Protein AF-A0A6J5VBD7-F1 (afdb_monomer_lite)

InterPro domains:
  IPR002156 Ribonuclease H domain [PF13456] (3-98)
  IPR004330 FAR1, DNA binding domain [PF03101] (123-215)

pLDDT: mean 72.98, std 17.75, range [32.56, 97.25]

Radius of gyration: 25.57 Å; chains: 1; bounding box: 60×35×78 Å

Structure (mmCIF, N/CA/C/O backbone):
data_AF-A0A6J5VBD7-F1
#
_entry.id   AF-A0A6J5VBD7-F1
#
loop_
_atom_site.group_PDB
_atom_site.id
_atom_site.type_symbol
_atom_site.label_atom_id
_atom_site.label_alt_id
_atom_site.label_comp_id
_atom_site.label_asym_id
_atom_site.label_entity_id
_atom_site.label_seq_id
_atom_site.pdbx_PDB_ins_code
_atom_site.Cartn_x
_atom_site.Cartn_y
_atom_site.Cartn_z
_atom_site.occupancy
_atom_site.B_iso_or_equiv
_atom_site.auth_seq_id
_atom_site.auth_comp_id
_atom_site.auth_asym_id
_atom_site.auth_atom_id
_atom_site.pdbx_PDB_model_num
ATOM 1 N N . MET A 1 1 ? 5.081 -19.344 -49.533 1.00 32.56 1 MET A N 1
ATOM 2 C CA . MET A 1 1 ? 4.631 -19.807 -48.202 1.00 32.56 1 MET A CA 1
ATOM 3 C C . MET A 1 1 ? 5.813 -19.653 -47.255 1.00 32.56 1 MET A C 1
ATOM 5 O O . MET A 1 1 ? 6.808 -20.329 -47.466 1.00 32.56 1 MET A O 1
ATOM 9 N N . ALA A 1 2 ? 5.777 -18.689 -46.330 1.00 39.78 2 ALA A N 1
ATOM 10 C CA . ALA A 1 2 ? 6.888 -18.419 -45.416 1.00 39.78 2 ALA A CA 1
ATOM 11 C C . ALA A 1 2 ? 6.815 -19.388 -44.227 1.00 39.78 2 ALA A C 1
ATOM 13 O O . ALA A 1 2 ? 5.830 -19.402 -43.493 1.00 39.78 2 ALA A O 1
ATOM 14 N N . GLN A 1 3 ? 7.830 -20.235 -44.077 1.00 42.16 3 GLN A N 1
ATOM 15 C CA . GLN A 1 3 ? 7.964 -21.147 -42.945 1.00 42.16 3 GLN A CA 1
ATOM 16 C C . GLN A 1 3 ? 8.292 -20.307 -41.701 1.00 42.16 3 GLN A C 1
ATOM 18 O O . GLN A 1 3 ? 9.338 -19.662 -41.660 1.00 42.16 3 GLN A O 1
ATOM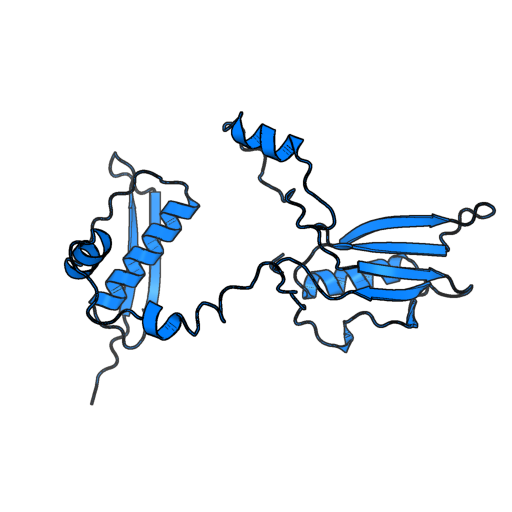 23 N N . SER A 1 4 ? 7.409 -20.271 -40.697 1.00 46.12 4 SER A N 1
ATOM 24 C CA . SER A 1 4 ? 7.735 -19.633 -39.418 1.00 46.12 4 SER A CA 1
ATOM 25 C C . SER A 1 4 ? 8.820 -20.466 -38.734 1.00 46.12 4 SER A C 1
ATOM 27 O O . SER A 1 4 ? 8.541 -21.562 -38.241 1.00 46.12 4 SER A O 1
ATOM 29 N N . GLN A 1 5 ? 10.061 -19.987 -38.724 1.00 54.56 5 GLN A N 1
ATOM 30 C CA . GLN A 1 5 ? 11.115 -20.630 -37.948 1.00 54.56 5 GLN A CA 1
ATOM 31 C C . GLN A 1 5 ? 10.904 -20.273 -36.474 1.00 54.56 5 GLN A C 1
ATOM 33 O O . GLN A 1 5 ? 10.926 -19.103 -36.099 1.00 54.56 5 GLN A O 1
ATOM 38 N N . ARG A 1 6 ? 10.624 -21.286 -35.647 1.00 57.66 6 ARG A N 1
ATOM 39 C CA . ARG A 1 6 ? 10.623 -21.151 -34.188 1.00 57.66 6 ARG A CA 1
ATOM 40 C C . ARG A 1 6 ? 12.080 -21.119 -33.738 1.00 57.66 6 ARG A C 1
ATOM 42 O O . ARG A 1 6 ? 12.775 -22.118 -33.903 1.00 57.66 6 ARG A O 1
ATOM 49 N N . GLY A 1 7 ? 12.527 -19.980 -33.217 1.00 61.94 7 GLY A N 1
ATOM 50 C CA . GLY A 1 7 ? 13.874 -19.805 -32.674 1.00 61.94 7 GLY A CA 1
ATOM 51 C C . GLY A 1 7 ? 13.896 -19.848 -31.146 1.00 61.94 7 GLY A C 1
ATOM 52 O O . GLY A 1 7 ? 12.862 -19.699 -30.485 1.00 61.94 7 GLY A O 1
ATOM 53 N N . GLY A 1 8 ? 15.087 -20.041 -30.586 1.00 67.69 8 GLY A N 1
ATOM 54 C CA . GLY A 1 8 ? 15.354 -19.903 -29.158 1.00 67.69 8 GLY A CA 1
ATOM 55 C C . GLY A 1 8 ? 16.747 -19.326 -28.928 1.00 67.69 8 GLY A C 1
ATOM 56 O O . GLY A 1 8 ? 17.626 -19.484 -29.772 1.00 67.69 8 GLY A O 1
ATOM 57 N N . VAL A 1 9 ? 16.925 -18.643 -27.802 1.00 73.94 9 VAL A N 1
ATOM 58 C CA . VAL A 1 9 ? 18.210 -18.094 -27.352 1.00 73.94 9 VAL A CA 1
ATOM 59 C C . VAL A 1 9 ? 18.749 -18.918 -26.196 1.00 73.94 9 VAL A C 1
ATOM 61 O O . VAL A 1 9 ? 17.973 -19.446 -25.400 1.00 73.94 9 VAL A O 1
ATOM 64 N N . ALA A 1 10 ? 20.071 -19.001 -26.081 1.00 71.75 10 ALA A N 1
ATOM 65 C CA . ALA A 1 10 ? 20.747 -19.607 -24.944 1.00 71.75 10 ALA A CA 1
ATOM 66 C C . ALA A 1 10 ? 21.984 -18.785 -24.570 1.00 71.75 10 ALA A C 1
ATOM 68 O O . ALA A 1 10 ? 22.618 -18.183 -25.432 1.00 71.75 10 ALA A O 1
ATOM 69 N N . TRP A 1 11 ? 22.322 -18.772 -23.287 1.00 81.88 11 TRP A N 1
ATOM 70 C CA . TRP A 1 11 ? 23.519 -18.134 -22.756 1.00 81.88 11 TRP A CA 1
ATOM 71 C C . TRP A 1 11 ? 24.182 -19.040 -21.723 1.00 81.88 11 TRP A C 1
ATOM 73 O O . TRP A 1 11 ? 23.536 -19.860 -21.064 1.00 81.88 11 TRP A O 1
ATOM 83 N N . VAL A 1 12 ? 25.495 -18.876 -21.593 1.00 78.75 12 VAL A N 1
ATOM 84 C CA . VAL A 1 12 ? 26.335 -19.602 -20.645 1.00 78.75 12 VAL A CA 1
ATOM 85 C C . VAL A 1 12 ? 27.265 -18.592 -19.996 1.00 78.75 12 VAL A C 1
ATOM 87 O O . VAL A 1 12 ? 27.935 -17.835 -20.691 1.00 78.75 12 VAL A O 1
ATOM 90 N N . LEU A 1 13 ? 27.313 -18.592 -18.671 1.00 75.19 13 LEU A N 1
ATOM 91 C CA . LEU A 1 13 ? 28.221 -17.771 -17.889 1.00 75.19 13 LEU A CA 1
ATOM 92 C C . LEU A 1 13 ? 29.276 -18.649 -17.227 1.00 75.19 13 LEU A C 1
ATOM 94 O O . LEU A 1 13 ? 28.950 -19.667 -16.609 1.00 75.19 13 LEU A O 1
ATOM 98 N N . ARG A 1 14 ? 30.534 -18.229 -17.325 1.00 74.50 14 ARG A N 1
ATOM 99 C CA . ARG A 1 14 ? 31.685 -18.904 -16.724 1.00 74.50 14 ARG A CA 1
ATOM 100 C C . ARG A 1 14 ? 32.503 -17.930 -15.885 1.00 74.50 14 ARG A C 1
ATOM 102 O O . ARG A 1 14 ? 32.425 -16.725 -16.106 1.00 74.50 14 ARG A O 1
ATOM 109 N N . ASP A 1 15 ? 33.259 -18.457 -14.929 1.00 68.88 15 ASP A N 1
ATOM 110 C CA . ASP A 1 15 ? 34.268 -17.689 -14.202 1.00 68.88 15 ASP A CA 1
ATOM 111 C C . ASP A 1 15 ? 35.583 -17.589 -14.994 1.00 68.88 15 ASP A C 1
ATOM 113 O O . ASP A 1 15 ? 35.744 -18.189 -16.061 1.00 68.88 15 ASP A O 1
ATOM 117 N N . ASN A 1 16 ? 36.554 -16.861 -14.440 1.00 67.12 16 ASN A N 1
ATOM 118 C CA . ASN A 1 16 ? 37.872 -16.651 -15.049 1.00 67.12 16 ASN A CA 1
ATOM 119 C C . ASN A 1 16 ? 38.712 -17.940 -15.177 1.00 67.12 16 ASN A C 1
ATOM 121 O O . ASN A 1 16 ? 39.757 -17.922 -15.824 1.00 67.12 16 ASN A O 1
ATOM 125 N N . PHE A 1 17 ? 38.277 -19.052 -14.576 1.00 67.06 17 PHE A N 1
ATOM 126 C CA . PHE A 1 17 ? 38.887 -20.378 -14.704 1.00 67.06 17 PHE A CA 1
ATOM 127 C C . PHE A 1 17 ? 38.097 -21.297 -15.656 1.00 67.06 17 PHE A C 1
ATOM 129 O O . PHE A 1 17 ? 38.455 -22.462 -15.832 1.00 67.06 17 PHE A O 1
ATOM 136 N N . GLY A 1 18 ? 37.035 -20.787 -16.292 1.00 68.69 18 GLY A N 1
ATOM 137 C CA . GLY A 1 18 ? 36.177 -21.521 -17.222 1.00 68.69 18 GLY A CA 1
ATOM 138 C C . GLY A 1 18 ? 35.084 -22.367 -16.556 1.00 68.69 18 GLY A C 1
ATOM 139 O O . GLY A 1 18 ? 34.357 -23.086 -17.260 1.00 68.69 18 GLY A O 1
ATOM 140 N N . LEU A 1 19 ? 34.930 -22.287 -15.229 1.00 69.00 19 LEU A N 1
ATOM 141 C CA . LEU A 1 19 ? 33.918 -23.023 -14.474 1.00 69.00 19 LEU A CA 1
ATOM 142 C C . LEU A 1 19 ? 32.531 -22.416 -14.710 1.00 69.00 19 LEU A C 1
ATOM 144 O O . LEU A 1 19 ? 32.356 -21.203 -14.671 1.00 69.00 19 LEU A O 1
ATOM 148 N N . LEU A 1 20 ? 31.532 -23.266 -14.954 1.00 74.25 20 LEU A N 1
ATOM 149 C CA . LEU A 1 20 ? 30.153 -22.841 -15.199 1.00 74.25 20 LEU A CA 1
ATOM 150 C C . LEU A 1 20 ? 29.549 -22.176 -13.950 1.00 74.25 20 LEU A C 1
ATOM 152 O O . LEU A 1 20 ? 29.390 -22.829 -12.921 1.00 74.25 20 LEU A O 1
ATOM 156 N N . ILE A 1 21 ? 29.146 -20.911 -14.081 1.00 71.62 21 ILE A N 1
ATOM 157 C CA . ILE A 1 21 ? 28.416 -20.152 -13.054 1.00 71.62 21 ILE A CA 1
ATOM 158 C C . ILE A 1 21 ? 26.904 -20.289 -13.265 1.00 71.62 21 ILE A C 1
ATOM 160 O O . ILE A 1 21 ? 26.144 -20.412 -12.307 1.00 71.62 21 ILE A O 1
ATOM 164 N N . GLY A 1 22 ? 26.450 -20.293 -14.520 1.00 73.69 22 GLY A N 1
ATOM 165 C CA . GLY A 1 22 ? 25.031 -20.412 -14.841 1.00 73.69 22 GLY A CA 1
ATOM 166 C C . GLY A 1 22 ? 24.779 -20.551 -16.334 1.00 73.69 22 GLY A C 1
ATOM 167 O O . GLY A 1 22 ? 25.619 -20.191 -17.153 1.00 73.69 22 GLY A O 1
ATOM 168 N N . ALA A 1 23 ? 23.618 -21.084 -16.692 1.00 81.62 23 ALA A N 1
ATOM 169 C CA . ALA A 1 23 ? 23.159 -21.160 -18.071 1.00 81.62 23 ALA A CA 1
ATOM 170 C C . ALA A 1 23 ? 21.641 -20.989 -18.114 1.00 81.62 23 ALA A C 1
ATOM 172 O O . ALA A 1 23 ? 20.939 -21.360 -17.170 1.00 81.62 23 ALA A O 1
ATOM 173 N N . GLY A 1 24 ? 21.134 -20.452 -19.214 1.00 76.25 24 GLY A N 1
ATOM 174 C CA . GLY A 1 24 ? 19.706 -20.241 -19.399 1.00 76.25 24 GLY A CA 1
ATOM 175 C C . GLY A 1 24 ? 19.354 -20.057 -20.862 1.00 76.25 24 GLY A C 1
ATOM 176 O O . GLY A 1 24 ? 20.221 -19.815 -21.698 1.00 76.25 24 GLY A O 1
ATOM 177 N N . GLY A 1 25 ? 18.072 -20.187 -21.177 1.00 77.06 25 GLY A N 1
ATOM 178 C CA . GLY A 1 25 ? 17.582 -19.992 -22.530 1.00 77.06 25 GLY A CA 1
ATOM 179 C C . GLY A 1 25 ? 16.086 -19.733 -22.571 1.00 77.06 25 GLY A C 1
ATOM 180 O O . GLY A 1 25 ? 15.351 -20.133 -21.669 1.00 77.06 25 GLY A O 1
ATOM 181 N N . GLU A 1 26 ? 15.651 -19.051 -23.624 1.00 69.06 26 GLU A N 1
ATOM 182 C CA . GLU A 1 26 ? 14.257 -18.690 -23.862 1.00 69.06 26 GLU A CA 1
ATOM 183 C C . GLU A 1 26 ? 13.850 -19.178 -25.255 1.00 69.06 26 GLU A C 1
ATOM 185 O O . GLU A 1 26 ? 14.531 -18.914 -26.247 1.00 69.06 26 GLU A O 1
ATOM 190 N N . GLY A 1 27 ? 12.768 -19.954 -25.322 1.00 66.19 27 GLY A N 1
ATOM 191 C CA . GLY A 1 27 ? 12.265 -20.554 -26.556 1.00 66.19 27 GLY A CA 1
ATOM 192 C C . GLY A 1 27 ? 10.957 -19.921 -27.024 1.00 66.19 27 GLY A C 1
ATOM 193 O O . GLY A 1 27 ? 10.239 -19.301 -26.248 1.00 66.19 27 GLY A O 1
ATOM 194 N N . GLY A 1 28 ? 10.611 -20.135 -28.296 1.00 62.09 28 GLY A N 1
ATOM 195 C CA . GLY A 1 28 ? 9.317 -19.711 -28.848 1.00 62.09 28 GLY A CA 1
ATOM 196 C C . GLY A 1 28 ? 9.315 -18.306 -29.450 1.00 62.09 28 GLY A C 1
ATOM 197 O O . GLY A 1 28 ? 8.242 -17.741 -29.671 1.00 62.09 28 GLY A O 1
ATOM 198 N N . LEU A 1 29 ? 10.492 -17.759 -29.761 1.00 60.91 29 LEU A N 1
ATOM 199 C CA . LEU A 1 29 ? 10.615 -16.487 -30.464 1.00 60.91 29 LEU A CA 1
ATOM 200 C C . LEU A 1 29 ? 10.100 -16.657 -31.902 1.00 60.91 29 LEU A C 1
ATOM 202 O O . LEU A 1 29 ? 10.579 -17.509 -32.656 1.00 60.91 29 LEU A O 1
ATOM 206 N N . HIS A 1 30 ? 9.076 -15.878 -32.258 1.00 51.94 30 HIS A N 1
ATOM 207 C CA . HIS A 1 30 ? 8.464 -15.881 -33.586 1.00 51.94 30 HIS A CA 1
ATOM 208 C C . HIS A 1 30 ? 8.988 -14.697 -34.406 1.00 51.94 30 HIS A C 1
ATOM 210 O O . HIS A 1 30 ? 8.873 -13.550 -33.986 1.00 51.94 30 HIS A O 1
ATOM 216 N N . GLY A 1 31 ? 9.505 -14.973 -35.607 1.00 56.56 31 GLY A N 1
ATOM 217 C CA . GLY A 1 31 ? 9.726 -13.949 -36.637 1.00 56.56 31 GLY A CA 1
ATOM 218 C C . GLY A 1 31 ? 10.963 -13.060 -36.469 1.00 56.56 31 GLY A C 1
ATOM 219 O O . GLY A 1 31 ? 11.037 -12.006 -37.092 1.00 56.56 31 GLY A O 1
ATOM 220 N N . SER A 1 32 ? 11.941 -13.460 -35.665 1.00 56.28 32 SER A N 1
ATOM 221 C CA . SER A 1 32 ? 13.155 -12.677 -35.420 1.00 56.28 32 SER A CA 1
ATOM 222 C C . SER A 1 32 ? 14.274 -13.036 -36.403 1.00 56.28 32 SER A C 1
ATOM 224 O O . SER A 1 32 ? 14.580 -14.212 -36.595 1.00 56.28 32 SER A O 1
ATOM 226 N N . SER A 1 33 ? 14.913 -12.029 -37.006 1.00 66.94 33 SER A N 1
ATOM 227 C CA . SER A 1 33 ? 16.176 -12.211 -37.734 1.00 66.94 33 SER A CA 1
ATOM 228 C C . SER A 1 33 ? 17.260 -12.782 -36.809 1.00 66.94 33 SER A C 1
ATOM 230 O O . SER A 1 33 ? 17.210 -12.568 -35.597 1.00 66.94 33 SER A O 1
ATOM 232 N N . THR A 1 34 ? 18.265 -13.466 -37.365 1.00 68.88 34 THR A N 1
ATOM 233 C CA . THR A 1 34 ? 19.394 -14.035 -36.599 1.00 68.88 34 THR A CA 1
ATOM 234 C C . THR A 1 34 ? 20.047 -12.993 -35.686 1.00 68.88 34 THR A C 1
ATOM 236 O O . THR A 1 34 ? 20.227 -13.234 -34.498 1.00 68.88 34 THR A O 1
ATOM 239 N N . LEU A 1 35 ? 20.240 -11.775 -36.201 1.00 67.62 35 LEU A 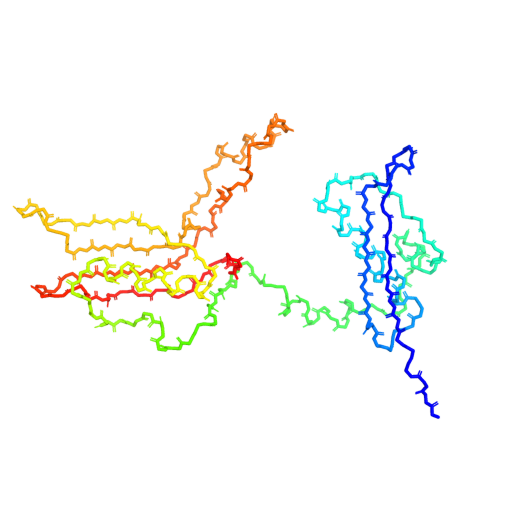N 1
ATOM 240 C CA . LEU A 1 35 ? 20.785 -10.646 -35.446 1.00 67.62 35 LEU A CA 1
ATOM 241 C C . LEU A 1 35 ? 19.935 -10.263 -34.222 1.00 67.62 35 LEU A C 1
ATOM 243 O O . LEU A 1 35 ? 20.460 -9.897 -33.175 1.00 67.62 35 LEU A O 1
ATOM 247 N N . MET A 1 36 ? 18.608 -10.322 -34.342 1.00 66.50 36 MET A N 1
ATOM 248 C CA . MET A 1 36 ? 17.699 -9.993 -33.243 1.00 66.50 36 MET A CA 1
ATOM 249 C C . MET A 1 36 ? 17.704 -11.083 -32.167 1.00 66.50 36 MET A C 1
ATOM 251 O O . MET A 1 36 ? 17.635 -10.770 -30.981 1.00 66.50 36 MET A O 1
ATOM 255 N N . VAL A 1 37 ? 17.828 -12.348 -32.572 1.00 68.62 37 VAL A N 1
ATOM 256 C CA . VAL A 1 37 ? 17.995 -13.489 -31.659 1.00 68.62 37 VAL A CA 1
ATOM 257 C C . VAL A 1 37 ? 19.301 -13.343 -30.870 1.00 68.62 37 VAL A C 1
ATOM 259 O O . VAL A 1 37 ? 19.296 -13.440 -29.646 1.00 68.62 37 VAL A O 1
ATOM 262 N N . GLU A 1 38 ? 20.399 -13.008 -31.540 1.00 72.00 38 GLU A N 1
ATOM 263 C CA . GLU A 1 38 ? 21.703 -12.779 -30.904 1.00 72.00 38 GLU A CA 1
ATOM 264 C C . GLU A 1 38 ? 21.694 -11.565 -29.960 1.00 72.00 38 GLU A C 1
ATOM 266 O O . GLU A 1 38 ? 22.182 -11.644 -28.832 1.00 72.00 38 GLU A O 1
ATOM 271 N N . ALA A 1 39 ? 21.074 -10.451 -30.364 1.00 71.06 39 ALA A N 1
ATOM 272 C CA . ALA A 1 39 ? 20.931 -9.270 -29.512 1.00 71.06 39 ALA A CA 1
ATOM 273 C C . ALA A 1 39 ? 20.117 -9.561 -28.238 1.00 71.06 39 ALA A C 1
ATOM 275 O O . ALA A 1 39 ? 20.453 -9.072 -27.157 1.00 71.06 39 ALA A O 1
ATOM 276 N N . LEU A 1 40 ? 19.065 -10.380 -28.345 1.00 68.88 40 LEU A N 1
ATOM 277 C CA . LEU A 1 40 ? 18.275 -10.828 -27.197 1.00 68.88 40 LEU A CA 1
ATOM 278 C C . LEU A 1 40 ? 19.078 -11.753 -26.278 1.00 68.88 40 LEU A C 1
ATOM 280 O O . LEU A 1 40 ? 18.999 -11.596 -25.059 1.00 68.88 40 LEU A O 1
ATOM 284 N N . ALA A 1 41 ? 19.884 -12.659 -26.840 1.00 71.25 41 ALA A N 1
ATOM 285 C CA . ALA A 1 41 ? 20.787 -13.512 -26.070 1.00 71.25 41 ALA A CA 1
ATOM 286 C C . ALA A 1 41 ? 21.809 -12.674 -25.280 1.00 71.25 41 ALA A C 1
ATOM 288 O O . ALA A 1 41 ? 21.943 -12.849 -24.068 1.00 71.25 41 ALA A O 1
ATOM 289 N N . ASN A 1 42 ? 22.440 -11.693 -25.935 1.00 74.69 42 ASN A N 1
ATOM 2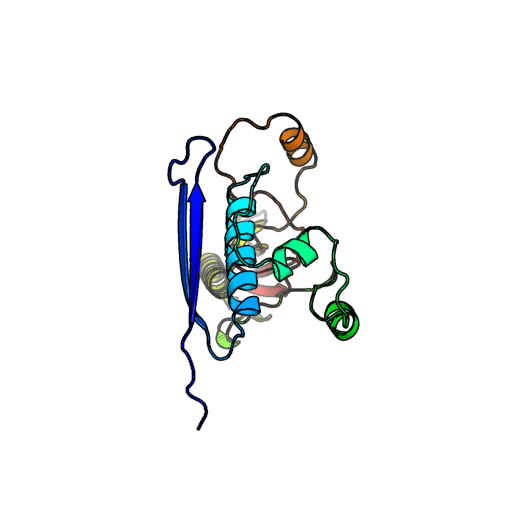90 C CA . ASN A 1 42 ? 23.382 -10.766 -25.302 1.00 74.69 42 ASN A CA 1
ATOM 291 C C . ASN A 1 42 ? 22.706 -9.925 -24.208 1.00 74.69 42 ASN A C 1
ATOM 293 O O . ASN A 1 42 ? 23.242 -9.788 -23.109 1.00 74.69 42 ASN A O 1
ATOM 297 N N . ARG A 1 43 ? 21.491 -9.413 -24.455 1.00 72.94 43 ARG A N 1
ATOM 298 C CA . ARG A 1 43 ? 20.709 -8.669 -23.454 1.00 72.94 43 ARG A CA 1
ATOM 299 C C . ARG A 1 43 ? 20.388 -9.528 -22.232 1.00 72.94 43 ARG A C 1
ATOM 301 O O . ARG A 1 43 ? 20.567 -9.068 -21.108 1.00 72.94 43 ARG A O 1
ATOM 308 N N . ALA A 1 44 ? 19.910 -10.754 -22.436 1.00 69.44 44 ALA A N 1
ATOM 309 C CA . ALA A 1 44 ? 19.588 -11.668 -21.344 1.00 69.44 44 ALA A CA 1
ATOM 310 C C . ALA A 1 44 ? 20.835 -12.007 -20.509 1.00 69.44 44 ALA A C 1
ATOM 312 O O . ALA A 1 44 ? 20.788 -11.919 -19.282 1.00 69.44 44 ALA A O 1
ATOM 313 N N . ALA A 1 45 ? 21.961 -12.306 -21.165 1.00 68.88 45 ALA A N 1
ATOM 314 C CA . ALA A 1 45 ? 23.229 -12.599 -20.500 1.00 68.88 45 ALA A CA 1
ATOM 315 C C . ALA A 1 45 ? 23.750 -11.407 -19.676 1.00 68.88 45 ALA A C 1
ATOM 317 O O . ALA A 1 45 ? 24.110 -11.567 -18.509 1.00 68.88 45 ALA A O 1
ATOM 318 N N . LEU A 1 46 ? 23.731 -10.195 -20.243 1.00 71.12 46 LEU A N 1
ATOM 319 C CA . LEU A 1 46 ? 24.182 -8.979 -19.558 1.00 71.12 46 LEU A CA 1
ATOM 320 C C . LEU A 1 46 ? 23.289 -8.610 -18.367 1.00 71.12 46 LEU A C 1
ATOM 322 O O . LEU A 1 46 ? 23.801 -8.223 -17.318 1.00 71.12 46 LEU A O 1
ATOM 326 N N . MET A 1 47 ? 21.968 -8.780 -18.484 1.00 68.56 47 MET A N 1
ATOM 327 C CA . MET A 1 47 ? 21.041 -8.577 -17.362 1.00 68.56 47 MET A CA 1
ATOM 328 C C . MET A 1 47 ? 21.327 -9.543 -16.209 1.00 68.56 47 MET A C 1
ATOM 330 O O . MET A 1 47 ? 21.309 -9.148 -15.044 1.00 68.56 47 MET A O 1
ATOM 334 N N . VAL A 1 48 ? 21.642 -10.801 -16.519 1.00 64.81 48 VAL A N 1
ATOM 335 C CA . VAL A 1 48 ? 22.038 -11.800 -15.520 1.00 64.81 48 VAL A CA 1
ATOM 336 C C . VAL A 1 48 ? 23.362 -11.413 -14.850 1.00 64.81 48 VAL A C 1
ATOM 338 O O . VAL A 1 48 ? 23.453 -11.448 -13.622 1.00 64.81 48 VAL A O 1
ATOM 341 N N . CYS A 1 49 ? 24.353 -10.951 -15.617 1.00 61.91 49 CYS A N 1
ATOM 342 C CA . CYS A 1 49 ? 25.618 -10.450 -15.072 1.00 61.91 49 CYS A CA 1
ATOM 343 C C . CYS A 1 49 ? 25.416 -9.236 -14.150 1.00 61.91 49 CYS A C 1
ATOM 345 O O . CYS A 1 49 ? 25.999 -9.178 -13.066 1.00 61.91 49 CYS A O 1
ATOM 347 N N . TYR A 1 50 ? 24.533 -8.306 -14.531 1.00 66.69 50 TYR A N 1
ATOM 348 C CA . TYR A 1 50 ? 24.153 -7.156 -13.710 1.00 66.69 50 TYR A CA 1
ATOM 349 C C . TYR A 1 50 ? 23.526 -7.587 -12.376 1.00 66.69 50 TYR A C 1
ATOM 351 O O . TYR A 1 50 ? 23.935 -7.117 -11.312 1.00 66.69 50 TYR A O 1
ATOM 359 N N . HIS A 1 51 ? 22.581 -8.533 -12.409 1.00 63.09 51 HIS A N 1
ATOM 360 C CA . HIS A 1 51 ? 21.932 -9.054 -11.202 1.00 63.09 51 HIS A CA 1
ATOM 361 C C . HIS A 1 51 ? 22.886 -9.833 -10.288 1.00 63.09 51 HIS A C 1
ATOM 363 O O . HIS A 1 51 ? 22.734 -9.775 -9.068 1.00 63.09 51 HIS A O 1
ATOM 369 N N . MET A 1 52 ? 23.891 -10.509 -10.847 1.00 54.78 52 MET A N 1
ATOM 370 C CA . MET A 1 52 ? 24.926 -11.212 -10.077 1.00 54.78 52 MET A CA 1
ATOM 371 C C . MET A 1 52 ? 26.107 -10.321 -9.670 1.00 54.78 52 MET A C 1
ATOM 373 O O . MET A 1 52 ? 27.041 -10.805 -9.035 1.00 54.78 52 MET A O 1
ATOM 377 N N . ARG A 1 53 ? 26.053 -9.015 -9.975 1.00 64.25 53 ARG A N 1
ATOM 378 C CA . ARG A 1 53 ? 27.116 -8.030 -9.705 1.00 64.25 53 ARG A CA 1
ATOM 379 C C . ARG A 1 53 ? 28.476 -8.412 -10.312 1.00 64.25 53 ARG A C 1
ATOM 381 O O . ARG A 1 53 ? 29.520 -8.101 -9.745 1.00 64.25 53 ARG A O 1
ATOM 388 N N . CYS A 1 54 ? 28.468 -9.051 -11.479 1.00 57.75 54 CYS A N 1
ATOM 389 C CA . CYS A 1 54 ? 29.668 -9.261 -12.283 1.00 57.75 54 CYS A CA 1
ATOM 390 C C . CYS A 1 54 ? 30.000 -7.939 -12.991 1.00 57.75 54 CYS A C 1
ATOM 392 O O . CYS A 1 54 ? 29.274 -7.522 -13.892 1.00 57.75 54 CYS A O 1
ATOM 394 N N . TRP A 1 55 ? 31.043 -7.240 -12.540 1.00 50.94 55 TRP A N 1
ATOM 395 C CA . TRP A 1 55 ? 31.447 -5.938 -13.099 1.00 50.94 55 TRP A CA 1
ATOM 396 C C . TRP A 1 55 ? 32.518 -6.033 -14.186 1.00 50.94 55 TRP A C 1
ATOM 398 O O . TRP A 1 55 ? 32.699 -5.077 -14.932 1.00 50.94 55 TRP A O 1
ATOM 408 N N . ASP A 1 56 ? 33.182 -7.180 -14.295 1.00 58.06 56 ASP A N 1
ATOM 409 C CA . ASP A 1 56 ? 34.157 -7.482 -15.339 1.00 58.06 56 ASP A CA 1
ATOM 410 C C . ASP A 1 56 ? 33.614 -8.653 -16.166 1.00 58.06 56 ASP A C 1
ATOM 412 O O . ASP A 1 56 ? 33.673 -9.810 -15.747 1.00 58.06 56 ASP A O 1
ATOM 416 N N . VAL A 1 57 ? 32.928 -8.328 -17.265 1.00 63.41 57 VAL A N 1
ATOM 417 C CA . VAL A 1 57 ? 32.173 -9.283 -18.087 1.00 63.41 57 VAL A CA 1
ATOM 418 C C . VAL A 1 57 ? 32.694 -9.215 -19.508 1.00 63.41 57 VAL A C 1
ATOM 420 O O . VAL A 1 57 ? 32.566 -8.191 -20.179 1.00 63.41 57 VAL A O 1
ATOM 423 N N . VAL A 1 58 ? 33.227 -10.336 -19.980 1.00 72.31 58 VAL A N 1
ATOM 424 C CA . VAL A 1 58 ? 33.607 -10.518 -21.379 1.00 72.31 58 VAL A CA 1
ATOM 425 C C . VAL A 1 58 ? 32.467 -11.237 -22.089 1.00 72.31 58 VAL A C 1
ATOM 427 O O . VAL A 1 58 ? 32.080 -12.340 -21.705 1.00 72.31 58 VAL A O 1
ATOM 430 N N . VAL A 1 59 ? 31.903 -10.597 -23.114 1.00 69.94 59 VAL A N 1
ATOM 431 C CA . VAL A 1 59 ? 30.855 -11.192 -23.949 1.00 69.94 59 VAL A CA 1
ATOM 432 C C . VAL A 1 59 ? 31.507 -11.829 -25.170 1.00 69.94 59 VAL A C 1
ATOM 434 O O . VAL A 1 59 ? 31.987 -11.131 -26.061 1.00 69.94 59 VAL A O 1
ATOM 437 N N . GLU A 1 60 ? 31.496 -13.157 -25.226 1.00 71.75 60 GLU A N 1
ATOM 438 C CA . GLU A 1 60 ? 31.885 -13.916 -26.414 1.00 71.75 60 GLU A CA 1
ATOM 439 C C . GLU A 1 60 ? 30.640 -14.177 -27.269 1.00 71.75 60 GLU A C 1
ATOM 441 O O . GLU A 1 60 ? 29.796 -15.008 -26.934 1.00 71.75 60 GLU A O 1
ATOM 446 N N . SER A 1 61 ? 30.503 -13.429 -28.364 1.00 74.25 61 SER A N 1
ATOM 447 C CA . SER A 1 61 ? 29.397 -13.552 -29.315 1.00 74.25 61 SER A CA 1
ATOM 448 C C . SER A 1 61 ? 29.948 -13.593 -30.741 1.00 74.25 61 SER A C 1
ATOM 450 O O . SER A 1 61 ? 30.873 -12.859 -31.078 1.00 74.25 61 SER A O 1
ATOM 452 N N . ASP A 1 62 ? 29.385 -14.443 -31.594 1.00 71.88 62 ASP A N 1
ATOM 453 C CA . ASP A 1 62 ? 29.669 -14.499 -33.035 1.00 71.88 62 ASP A CA 1
ATOM 454 C C . ASP A 1 62 ? 28.926 -13.407 -33.834 1.00 71.88 62 ASP A C 1
ATOM 456 O O . ASP A 1 62 ? 29.202 -13.184 -35.017 1.00 71.88 62 ASP A O 1
ATOM 460 N N . ALA A 1 63 ? 28.054 -12.649 -33.164 1.00 72.12 63 ALA A N 1
ATOM 461 C CA . ALA A 1 63 ? 27.268 -11.549 -33.703 1.00 72.12 63 ALA A CA 1
ATOM 462 C C . ALA A 1 63 ? 28.109 -10.278 -33.929 1.00 72.12 63 ALA A C 1
ATOM 464 O O . ALA A 1 63 ? 27.968 -9.274 -33.222 1.00 72.12 63 ALA A O 1
ATOM 465 N N . GLN A 1 64 ? 28.975 -10.288 -34.947 1.00 71.19 64 GLN A N 1
ATOM 466 C CA . GLN A 1 64 ? 29.900 -9.182 -35.256 1.00 71.19 64 GLN A CA 1
ATOM 467 C C . GLN A 1 64 ? 29.207 -7.812 -35.374 1.00 71.19 64 GLN A C 1
ATOM 469 O O . GLN A 1 64 ? 29.757 -6.793 -34.965 1.00 71.19 64 GLN A O 1
ATOM 474 N N . GLN A 1 65 ? 27.974 -7.774 -35.888 1.00 67.69 65 GLN A N 1
ATOM 475 C CA . GLN A 1 65 ? 27.199 -6.534 -35.998 1.00 67.69 65 GLN A CA 1
ATOM 476 C C . GLN A 1 65 ? 26.707 -6.015 -34.637 1.00 67.69 65 GLN A C 1
ATOM 478 O O . GLN A 1 65 ? 26.658 -4.802 -34.441 1.00 67.69 65 GLN A O 1
ATOM 483 N N . CYS A 1 66 ? 26.353 -6.902 -33.700 1.00 65.56 66 CYS A N 1
ATOM 484 C CA . CYS A 1 66 ? 25.993 -6.524 -32.331 1.00 65.56 66 CYS A CA 1
ATOM 485 C C . CYS A 1 66 ? 27.213 -6.026 -31.556 1.00 65.56 66 CYS A C 1
ATOM 487 O O . CYS A 1 66 ? 27.112 -5.013 -30.871 1.00 65.56 66 CYS A O 1
ATOM 489 N N . LEU A 1 67 ? 28.362 -6.687 -31.714 1.00 66.81 67 LEU A N 1
ATOM 490 C CA . LEU A 1 67 ? 29.619 -6.263 -31.097 1.00 66.81 67 LEU A CA 1
ATOM 491 C C . LEU A 1 67 ? 30.063 -4.884 -31.597 1.00 66.81 67 LEU A C 1
ATOM 493 O O . LEU A 1 67 ? 30.346 -4.011 -30.784 1.00 66.81 67 LEU A O 1
ATOM 497 N N . ALA A 1 68 ? 30.017 -4.640 -32.910 1.00 68.88 68 ALA A N 1
ATOM 498 C CA . ALA A 1 68 ? 30.346 -3.332 -33.482 1.00 68.88 68 ALA A CA 1
ATOM 499 C C . ALA A 1 68 ? 29.407 -2.209 -32.989 1.00 68.88 68 ALA A C 1
ATOM 501 O O . ALA A 1 68 ? 29.840 -1.074 -32.805 1.00 68.88 68 ALA A O 1
ATOM 502 N N . MET A 1 69 ? 28.125 -2.514 -32.744 1.00 64.25 69 MET A N 1
ATOM 503 C CA . MET A 1 69 ? 27.182 -1.562 -32.137 1.00 64.25 69 MET A CA 1
ATOM 504 C C . MET A 1 69 ? 27.477 -1.318 -30.648 1.00 64.25 69 MET A C 1
ATOM 506 O O . MET A 1 69 ? 27.415 -0.176 -30.201 1.00 64.25 69 MET A O 1
ATOM 510 N N . LEU A 1 70 ? 27.824 -2.359 -29.883 1.00 64.50 70 LEU A N 1
ATOM 511 C CA . LEU A 1 70 ? 28.174 -2.247 -28.459 1.00 64.50 70 LEU A CA 1
ATOM 512 C C . LEU A 1 70 ? 29.488 -1.489 -28.233 1.00 64.50 70 LEU A C 1
ATOM 514 O O . LEU A 1 70 ? 29.585 -0.702 -27.296 1.00 64.50 70 LEU A O 1
ATOM 518 N N . ASN A 1 71 ? 30.466 -1.681 -29.116 1.00 67.38 71 ASN A N 1
ATOM 519 C CA . ASN A 1 71 ? 31.754 -0.990 -29.076 1.00 67.38 71 ASN A CA 1
ATOM 520 C C . ASN A 1 71 ? 31.681 0.458 -29.593 1.00 67.38 71 ASN A C 1
ATOM 522 O O . ASN A 1 71 ? 32.680 1.171 -29.557 1.00 67.38 71 ASN A O 1
ATOM 526 N N . GLY A 1 72 ? 30.524 0.900 -30.104 1.00 63.94 72 GLY A N 1
ATOM 527 C CA . GLY A 1 72 ? 30.360 2.230 -30.697 1.00 63.94 72 GLY A CA 1
ATOM 528 C C . GLY A 1 72 ? 31.064 2.410 -32.049 1.00 63.94 72 GLY A C 1
ATOM 529 O O . GLY A 1 72 ? 31.174 3.529 -32.537 1.00 63.94 72 GLY A O 1
ATOM 530 N N . GLU A 1 73 ? 31.520 1.326 -32.681 1.00 70.62 73 GLU A N 1
ATOM 531 C CA . GLU A 1 73 ? 32.180 1.331 -33.998 1.00 70.62 73 GLU A CA 1
ATOM 532 C C . GLU A 1 73 ? 31.183 1.538 -35.150 1.00 70.62 73 GLU A C 1
ATOM 534 O O . GLU A 1 73 ? 31.567 1.820 -36.287 1.00 70.62 73 GLU A O 1
ATOM 539 N N . ARG A 1 74 ? 29.885 1.388 -34.864 1.00 59.03 74 ARG A N 1
ATOM 540 C CA . ARG A 1 74 ? 28.800 1.543 -35.829 1.00 59.03 74 ARG A CA 1
ATOM 541 C C . ARG A 1 74 ? 27.655 2.359 -35.241 1.00 59.03 74 ARG A C 1
ATOM 543 O O . ARG A 1 74 ? 26.966 1.894 -34.336 1.00 59.03 74 ARG A O 1
ATOM 550 N N . GLU A 1 75 ? 27.387 3.525 -35.824 1.00 55.44 75 GLU A N 1
ATOM 551 C CA . GLU A 1 75 ? 26.172 4.287 -35.525 1.00 55.44 75 GLU A CA 1
ATOM 552 C C . GLU A 1 75 ? 24.952 3.691 -36.260 1.00 55.44 75 GLU A C 1
ATOM 554 O O . GLU A 1 75 ? 25.055 3.300 -37.429 1.00 55.44 75 GLU A O 1
ATOM 559 N N . PRO A 1 76 ? 23.782 3.579 -35.608 1.00 57.47 76 PRO A N 1
ATOM 560 C CA . PRO A 1 76 ? 22.580 3.064 -36.250 1.00 57.47 76 PRO A CA 1
ATOM 561 C C . PRO A 1 76 ? 22.012 4.067 -37.267 1.00 57.47 76 PRO A C 1
ATOM 563 O O . PRO A 1 76 ? 21.723 5.212 -36.936 1.00 57.47 76 PRO A O 1
ATOM 566 N N . ASN A 1 77 ? 21.753 3.598 -38.494 1.00 51.53 77 ASN A N 1
ATOM 567 C CA . ASN A 1 77 ? 21.180 4.398 -39.594 1.00 51.53 77 ASN A CA 1
ATOM 568 C C . ASN A 1 77 ? 19.801 5.008 -39.272 1.00 51.53 77 ASN A C 1
ATOM 570 O O . ASN A 1 77 ? 19.369 5.960 -39.915 1.00 51.53 77 ASN A O 1
ATOM 574 N N . ALA A 1 78 ? 19.090 4.422 -38.310 1.00 54.47 78 ALA A N 1
ATOM 575 C CA . ALA A 1 78 ? 17.865 4.949 -37.737 1.00 54.47 78 ALA A CA 1
ATOM 576 C C . ALA A 1 78 ? 17.841 4.570 -36.255 1.00 54.47 78 ALA A C 1
ATOM 578 O O . ALA A 1 78 ? 17.945 3.394 -35.902 1.00 54.47 78 ALA A O 1
ATOM 579 N N . ASN A 1 79 ? 17.716 5.569 -35.386 1.00 51.03 79 ASN A N 1
ATOM 580 C CA . ASN A 1 79 ? 17.614 5.355 -33.953 1.00 51.03 79 ASN A CA 1
ATOM 581 C C . ASN A 1 79 ? 16.140 5.135 -33.588 1.00 51.03 79 ASN A C 1
ATOM 583 O O . ASN A 1 79 ? 15.332 6.062 -33.677 1.00 51.03 79 ASN A O 1
ATOM 587 N N . ILE A 1 80 ? 15.786 3.925 -33.141 1.00 45.66 80 ILE A N 1
ATOM 588 C CA . ILE A 1 80 ? 14.471 3.668 -32.537 1.00 45.66 80 ILE A CA 1
ATOM 589 C C . ILE A 1 80 ? 14.233 4.604 -31.355 1.00 45.66 80 ILE A C 1
ATOM 591 O O . ILE A 1 80 ? 13.117 5.054 -31.196 1.00 45.66 80 ILE A O 1
ATOM 595 N N . GLY A 1 81 ? 15.258 4.982 -30.593 1.00 41.06 81 GLY A N 1
ATOM 596 C CA . GLY A 1 81 ? 15.192 6.003 -29.550 1.00 41.06 81 GLY A CA 1
ATOM 597 C C . GLY A 1 81 ? 14.904 7.418 -30.057 1.00 41.06 81 GLY A C 1
ATOM 598 O O . GLY A 1 81 ? 14.486 8.235 -29.261 1.00 41.06 81 GLY A O 1
ATOM 599 N N . GLY A 1 82 ? 15.052 7.723 -31.352 1.00 47.44 82 GLY A N 1
ATOM 600 C CA . GLY A 1 82 ? 14.556 8.972 -31.953 1.00 47.44 82 GLY A CA 1
ATOM 601 C C . GLY A 1 82 ? 13.080 8.887 -32.361 1.00 47.44 82 GLY A C 1
ATOM 602 O O . GLY A 1 82 ? 12.342 9.857 -32.236 1.00 47.44 82 GLY A O 1
ATOM 603 N N . VAL A 1 83 ? 12.625 7.702 -32.781 1.00 45.56 83 VAL A N 1
ATOM 604 C CA . VAL A 1 83 ? 11.205 7.404 -33.062 1.00 45.56 83 VAL A CA 1
ATOM 605 C C . VAL A 1 83 ? 10.407 7.235 -31.761 1.00 45.56 83 VAL A C 1
ATOM 607 O O . VAL A 1 83 ? 9.258 7.650 -31.665 1.00 45.56 83 VAL A O 1
ATOM 610 N N . MET A 1 84 ? 11.050 6.663 -30.744 1.00 36.97 84 MET A N 1
ATOM 611 C CA . MET A 1 84 ? 10.556 6.430 -29.396 1.00 36.97 84 MET A CA 1
ATOM 612 C C . MET A 1 84 ? 10.974 7.525 -28.424 1.00 36.97 84 MET A C 1
ATOM 614 O O . MET A 1 84 ? 10.555 7.438 -27.290 1.00 36.97 84 MET A O 1
ATOM 618 N N . ALA A 1 85 ? 11.729 8.567 -28.783 1.00 43.44 85 ALA A N 1
ATOM 619 C CA . ALA A 1 85 ? 11.911 9.711 -27.872 1.00 43.44 85 ALA A CA 1
ATOM 620 C C . ALA A 1 85 ? 10.548 10.326 -27.519 1.00 43.44 85 ALA A C 1
ATOM 622 O O . ALA A 1 85 ? 10.307 10.684 -26.375 1.00 43.44 85 ALA A O 1
ATOM 623 N N . ASN A 1 86 ? 9.616 10.309 -28.477 1.00 47.44 86 ASN A N 1
ATOM 624 C CA . ASN A 1 86 ? 8.221 10.684 -28.258 1.00 47.44 86 ASN A CA 1
ATOM 625 C C . ASN A 1 86 ? 7.422 9.657 -27.428 1.00 47.44 86 ASN A C 1
ATOM 627 O O . ASN A 1 86 ? 6.330 9.982 -26.995 1.00 47.44 86 ASN A O 1
ATOM 631 N N . ALA A 1 87 ? 7.937 8.439 -27.222 1.00 46.81 87 ALA A N 1
ATOM 632 C CA . ALA A 1 87 ? 7.264 7.343 -26.511 1.00 46.81 87 ALA A CA 1
ATOM 633 C C . ALA A 1 87 ? 7.982 6.905 -25.213 1.00 46.81 87 ALA A C 1
ATOM 635 O O . ALA A 1 87 ? 7.388 6.245 -24.377 1.00 46.81 87 ALA A O 1
ATOM 636 N N . LEU A 1 88 ? 9.257 7.245 -25.010 1.00 41.16 88 LEU A N 1
ATOM 637 C CA . LEU A 1 88 ? 10.063 6.918 -23.827 1.00 41.16 88 LEU A CA 1
ATOM 638 C C . LEU A 1 88 ? 9.856 7.953 -22.719 1.00 41.16 88 LEU A C 1
ATOM 640 O O . LEU A 1 88 ? 9.866 7.564 -21.555 1.00 41.16 88 LEU A O 1
ATOM 644 N N . ASP A 1 89 ? 9.558 9.209 -23.071 1.00 46.84 89 ASP A N 1
ATOM 645 C CA . ASP A 1 89 ? 8.931 10.163 -22.142 1.00 46.84 89 ASP A CA 1
ATOM 646 C C . ASP A 1 89 ? 7.503 9.720 -21.749 1.00 46.84 89 ASP A C 1
ATOM 648 O O . ASP A 1 89 ? 7.016 10.102 -20.690 1.00 46.84 89 ASP A O 1
ATOM 652 N N . GLU A 1 90 ? 6.843 8.871 -22.554 1.00 46.84 90 GLU A N 1
ATOM 653 C CA . GLU A 1 90 ? 5.530 8.280 -22.229 1.00 46.84 90 GLU A CA 1
ATOM 654 C C . GLU A 1 90 ? 5.621 6.955 -21.443 1.00 46.84 90 GLU A C 1
ATOM 656 O O . GLU A 1 90 ? 4.643 6.565 -20.808 1.00 46.84 90 GLU A O 1
ATOM 661 N N . TRP A 1 91 ? 6.755 6.239 -21.477 1.00 48.38 91 TRP A N 1
ATOM 662 C CA . TRP A 1 91 ? 6.887 4.883 -20.903 1.00 48.38 91 TRP A CA 1
ATOM 663 C C . TRP A 1 91 ? 7.828 4.781 -19.701 1.00 48.38 91 TRP A C 1
ATOM 665 O O . TRP A 1 91 ? 7.905 3.726 -19.068 1.00 48.38 91 TRP A O 1
ATOM 675 N N . MET A 1 92 ? 8.558 5.849 -19.379 1.00 41.88 92 MET A N 1
ATOM 676 C CA . MET A 1 92 ? 9.316 5.935 -18.140 1.00 41.88 92 MET A CA 1
ATOM 677 C C . MET A 1 92 ? 8.563 6.846 -17.171 1.00 41.88 92 MET A C 1
ATOM 679 O O . MET A 1 92 ? 8.503 8.053 -17.407 1.00 41.88 92 MET A O 1
ATOM 683 N N . PRO A 1 93 ? 8.000 6.295 -16.080 1.00 43.00 93 PRO A N 1
ATOM 684 C CA . PRO A 1 93 ? 7.249 7.092 -15.143 1.00 43.00 93 PRO A CA 1
ATOM 685 C C . PRO A 1 93 ? 8.031 8.291 -14.645 1.00 43.00 93 PRO A C 1
ATOM 687 O O . PRO A 1 93 ? 9.137 8.148 -14.110 1.00 43.00 93 PRO A O 1
ATOM 690 N N . SER A 1 94 ? 7.445 9.479 -14.789 1.00 50.38 94 SER A N 1
ATOM 691 C CA . SER A 1 94 ? 7.923 10.656 -14.070 1.00 50.38 94 SER A CA 1
ATOM 692 C C . SER A 1 94 ? 8.053 10.312 -12.576 1.00 50.38 94 SER A C 1
ATOM 694 O O . SER A 1 94 ? 7.317 9.473 -12.050 1.00 50.38 94 SER A O 1
ATOM 696 N N . LYS A 1 95 ? 8.965 10.967 -11.847 1.00 49.72 95 LYS A N 1
ATOM 697 C CA . LYS A 1 95 ? 9.111 10.782 -10.385 1.00 49.72 95 LYS A CA 1
ATOM 698 C C . LYS A 1 95 ? 7.830 11.083 -9.580 1.00 49.72 95 LYS A C 1
ATOM 700 O O . LYS A 1 95 ? 7.816 10.817 -8.380 1.00 49.72 95 LYS A O 1
ATOM 705 N N . ASP A 1 96 ? 6.786 11.585 -10.237 1.00 52.09 96 ASP A N 1
ATOM 706 C CA . ASP A 1 96 ? 5.470 11.897 -9.686 1.00 52.09 96 ASP A CA 1
ATOM 707 C C . ASP A 1 96 ? 4.363 10.924 -10.149 1.00 52.09 96 ASP A C 1
ATOM 709 O O . ASP A 1 96 ? 3.184 11.178 -9.904 1.00 52.09 96 ASP A O 1
ATOM 713 N N . GLU A 1 97 ? 4.698 9.806 -10.805 1.00 67.44 97 GLU A N 1
ATOM 714 C CA . GLU A 1 97 ? 3.690 8.828 -11.223 1.00 67.44 97 GLU A CA 1
ATOM 715 C C . GLU A 1 97 ? 3.140 8.043 -10.027 1.00 67.44 97 GLU A C 1
ATOM 717 O O . GLU A 1 97 ? 3.862 7.374 -9.280 1.00 67.44 97 GLU A O 1
ATOM 722 N N . PHE A 1 98 ? 1.826 8.142 -9.845 1.00 76.88 98 PHE A N 1
ATOM 723 C CA . PHE A 1 98 ? 1.100 7.403 -8.825 1.00 76.88 98 PHE A CA 1
ATOM 724 C C . PHE A 1 98 ? 0.700 6.028 -9.356 1.00 76.88 98 PHE A C 1
ATOM 726 O O . PHE A 1 98 ? 0.122 5.896 -10.431 1.00 76.88 98 PHE A O 1
ATOM 733 N N . TYR A 1 99 ? 0.943 4.997 -8.555 1.00 82.31 99 TYR A N 1
ATOM 734 C CA . TYR A 1 99 ? 0.570 3.622 -8.856 1.00 82.31 99 TYR A CA 1
ATOM 735 C C . TYR A 1 99 ? -0.776 3.313 -8.202 1.00 82.31 99 TYR A C 1
ATOM 737 O O . TYR A 1 99 ? -0.904 3.357 -6.975 1.00 82.31 99 TYR A O 1
ATOM 745 N N . ILE A 1 100 ? -1.774 2.992 -9.026 1.00 86.69 100 ILE A N 1
ATOM 746 C CA . ILE A 1 100 ? -3.103 2.557 -8.583 1.00 86.69 100 ILE A CA 1
ATOM 747 C C . ILE A 1 100 ? -3.204 1.032 -8.773 1.00 86.69 100 ILE A C 1
ATOM 749 O O . ILE A 1 100 ? -3.093 0.554 -9.908 1.00 86.69 100 ILE A O 1
ATOM 753 N N . PRO A 1 101 ? -3.398 0.246 -7.699 1.00 86.56 101 PRO A N 1
ATOM 754 C CA . PRO A 1 101 ? -3.521 -1.205 -7.785 1.00 86.56 101 PRO A CA 1
ATOM 755 C C . PRO A 1 101 ? -4.727 -1.662 -8.615 1.00 86.56 101 PRO A C 1
ATOM 757 O O . PRO A 1 101 ? -5.840 -1.155 -8.489 1.00 86.56 101 PRO A O 1
ATOM 760 N N . GLN A 1 102 ? -4.522 -2.705 -9.421 1.00 84.38 102 GLN A N 1
ATOM 761 C CA . GLN A 1 102 ? -5.560 -3.316 -10.258 1.00 84.38 102 GLN A CA 1
ATOM 762 C C . GLN A 1 102 ? -6.345 -4.386 -9.482 1.00 84.38 102 GLN A C 1
ATOM 764 O O . GLN A 1 102 ? -6.307 -5.575 -9.797 1.00 84.38 102 GLN A O 1
ATOM 769 N N . VAL A 1 103 ? -7.051 -3.965 -8.430 1.00 88.06 103 VAL A N 1
ATOM 770 C CA . VAL A 1 103 ? -7.923 -4.835 -7.620 1.00 88.06 103 VAL A CA 1
ATOM 771 C C . VAL A 1 103 ? -9.380 -4.650 -8.046 1.00 88.06 103 VAL A C 1
ATOM 773 O O . VAL A 1 103 ? -9.783 -3.564 -8.450 1.00 88.06 103 VAL A O 1
ATOM 776 N N . ARG A 1 104 ? -10.199 -5.706 -7.959 1.00 84.19 104 ARG A N 1
ATOM 777 C CA . ARG A 1 104 ? -11.638 -5.615 -8.264 1.00 84.19 104 ARG A CA 1
ATOM 778 C C . ARG A 1 104 ? -12.347 -4.665 -7.294 1.00 84.19 104 ARG A C 1
ATOM 780 O O . ARG A 1 104 ? -12.083 -4.705 -6.091 1.00 84.19 104 ARG A O 1
ATOM 787 N N . ASP A 1 105 ? -13.278 -3.857 -7.793 1.00 86.94 105 ASP A N 1
ATOM 788 C CA . ASP A 1 105 ? -13.926 -2.788 -7.018 1.00 86.94 105 ASP A CA 1
ATOM 789 C C . ASP A 1 105 ? -14.737 -3.279 -5.808 1.00 86.94 105 ASP A C 1
ATOM 791 O O . ASP A 1 105 ? -14.971 -2.504 -4.875 1.00 86.94 105 ASP A O 1
ATOM 795 N N . GLU A 1 106 ? -15.158 -4.548 -5.776 1.00 87.88 106 GLU A N 1
ATOM 796 C CA . GLU A 1 106 ? -15.844 -5.128 -4.612 1.00 87.88 106 GLU A CA 1
ATOM 797 C C . GLU A 1 106 ? -14.899 -5.355 -3.428 1.00 87.88 106 GLU A C 1
ATOM 799 O O . GLU A 1 106 ? -15.339 -5.398 -2.280 1.00 87.88 106 GLU A O 1
ATOM 804 N N . LYS A 1 107 ? -13.598 -5.497 -3.699 1.00 88.25 107 LYS A N 1
ATOM 805 C CA . LYS A 1 107 ? -12.564 -5.713 -2.682 1.00 88.25 107 LYS A CA 1
ATOM 806 C C . LYS A 1 107 ? -11.907 -4.415 -2.212 1.00 88.25 107 LYS A C 1
ATOM 808 O O . LYS A 1 107 ? -11.138 -4.436 -1.253 1.00 88.25 107 LYS A O 1
ATOM 813 N N . LYS A 1 108 ? -12.190 -3.285 -2.867 1.00 91.88 108 LYS A N 1
ATOM 814 C CA . LYS A 1 108 ? -11.617 -1.985 -2.501 1.00 91.88 108 LYS A CA 1
ATOM 815 C C . LYS A 1 108 ? -12.304 -1.408 -1.258 1.00 91.88 108 LYS A C 1
ATOM 817 O O . LYS A 1 108 ? -13.538 -1.389 -1.196 1.00 91.88 108 LYS A O 1
ATOM 822 N N . PRO A 1 109 ? -11.547 -0.881 -0.279 1.00 93.44 109 PRO A N 1
ATOM 823 C CA . PRO A 1 109 ? -12.123 -0.080 0.793 1.00 93.44 109 PRO A CA 1
ATOM 824 C C . PRO A 1 109 ? -12.861 1.140 0.232 1.00 93.44 109 PRO A C 1
ATOM 826 O O . PRO A 1 109 ? -12.381 1.811 -0.676 1.00 93.44 109 PRO A O 1
ATOM 829 N N . LYS A 1 110 ? -14.020 1.468 0.806 1.00 92.56 110 LYS A N 1
ATOM 830 C CA . LYS A 1 110 ? -14.798 2.664 0.448 1.00 92.56 110 LYS A CA 1
ATOM 831 C C . LYS A 1 110 ? -15.067 3.486 1.696 1.00 92.56 110 LYS A C 1
ATOM 833 O O . LYS A 1 110 ? -15.265 2.928 2.775 1.00 92.56 110 LYS A O 1
ATOM 838 N N . ALA A 1 111 ? -15.068 4.810 1.559 1.00 92.38 111 ALA A N 1
ATOM 839 C CA . ALA A 1 111 ? -15.484 5.684 2.648 1.00 92.38 111 ALA A CA 1
ATOM 840 C C . ALA A 1 111 ? -16.914 5.323 3.085 1.00 92.38 111 ALA A C 1
ATOM 842 O O . ALA A 1 111 ? -17.783 5.098 2.246 1.00 92.38 111 ALA A O 1
ATOM 843 N N . GLY A 1 112 ? -17.139 5.226 4.395 1.00 91.69 112 GLY A N 1
ATOM 844 C CA . GLY A 1 112 ? -18.414 4.788 4.967 1.00 91.69 112 GLY A CA 1
ATOM 845 C C . GLY A 1 112 ? -18.562 3.274 5.158 1.00 91.69 112 GLY A C 1
ATOM 846 O O . GLY A 1 112 ? -19.505 2.857 5.824 1.00 91.69 112 GLY A O 1
ATOM 847 N N . LEU A 1 113 ? -17.640 2.443 4.653 1.00 94.50 113 LEU A N 1
ATOM 848 C CA . LEU A 1 113 ? -17.650 1.007 4.946 1.00 94.50 113 LEU A CA 1
ATOM 849 C C . LEU A 1 113 ? -17.435 0.778 6.449 1.00 94.50 113 LEU A C 1
ATOM 851 O O . LEU A 1 113 ? -16.515 1.354 7.030 1.00 94.50 113 LEU A O 1
ATOM 855 N N . ALA A 1 114 ? -18.277 -0.047 7.069 1.00 95.69 114 ALA A N 1
ATOM 856 C CA . ALA A 1 114 ? -18.297 -0.267 8.510 1.00 95.69 114 ALA A CA 1
ATOM 857 C C . ALA A 1 114 ? -17.917 -1.710 8.872 1.00 95.69 114 ALA A C 1
ATOM 859 O O . ALA A 1 114 ? -18.359 -2.657 8.224 1.00 95.69 114 ALA A O 1
ATOM 860 N N . PHE A 1 115 ? -17.137 -1.864 9.938 1.00 95.94 115 PHE A N 1
ATOM 861 C CA . PHE A 1 115 ? -16.686 -3.144 10.485 1.00 95.94 115 PHE A CA 1
ATOM 862 C C . PHE A 1 115 ? -17.050 -3.245 11.962 1.00 95.94 115 PHE A C 1
ATOM 864 O O . PHE A 1 115 ? -16.997 -2.246 12.681 1.00 95.94 115 PHE A O 1
ATOM 871 N N . LYS A 1 116 ? -17.352 -4.448 12.456 1.00 95.12 116 LYS A N 1
ATOM 872 C CA . LYS A 1 116 ? -17.706 -4.637 13.873 1.00 95.12 116 LYS A CA 1
ATOM 873 C C . LYS A 1 116 ? -16.483 -4.567 14.779 1.00 95.12 116 LYS A C 1
ATOM 875 O O .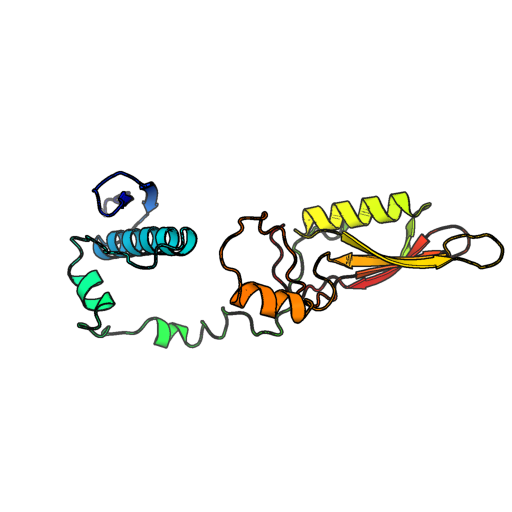 LYS A 1 116 ? -16.600 -4.275 15.965 1.00 95.12 116 LYS A O 1
ATOM 880 N N . SER A 1 117 ? -15.298 -4.841 14.233 1.00 94.81 117 SER A N 1
ATOM 881 C CA . SER A 1 117 ? -14.050 -4.852 14.993 1.00 94.81 117 SER A CA 1
ATOM 882 C C . SER A 1 117 ? -12.853 -4.323 14.199 1.00 94.81 117 SER A C 1
ATOM 884 O O . SER A 1 117 ? -12.840 -4.270 12.965 1.00 94.81 117 SER A O 1
ATOM 886 N N . LEU A 1 118 ? -11.798 -3.956 14.932 1.00 93.75 118 LEU A N 1
ATOM 887 C CA . LEU A 1 118 ? -10.501 -3.614 14.343 1.00 93.75 118 LEU A CA 1
ATOM 888 C C . LEU A 1 118 ? -9.806 -4.816 13.696 1.00 93.75 118 LEU A C 1
ATOM 890 O O . LEU A 1 118 ? -8.994 -4.612 12.796 1.00 93.75 118 LEU A O 1
ATOM 894 N N . ASP A 1 119 ? -10.102 -6.034 14.154 1.00 95.12 119 ASP A N 1
ATOM 895 C CA . ASP A 1 119 ? -9.567 -7.266 13.569 1.00 95.12 119 ASP A CA 1
ATOM 896 C C . ASP A 1 119 ? -10.176 -7.517 12.185 1.00 95.12 119 ASP A C 1
ATOM 898 O O . ASP A 1 119 ? -9.444 -7.684 11.213 1.00 95.12 119 ASP A O 1
ATOM 902 N N . GLU A 1 120 ? -11.502 -7.385 12.060 1.00 96.12 120 GLU A N 1
ATOM 903 C CA . GLU A 1 120 ? -12.199 -7.428 10.767 1.00 96.12 120 GLU A CA 1
ATOM 904 C C . GLU A 1 120 ? -11.680 -6.350 9.813 1.00 96.12 120 GLU A C 1
ATOM 906 O O . GLU A 1 120 ? -11.369 -6.638 8.657 1.00 96.12 120 GLU A O 1
ATOM 911 N N . THR A 1 121 ? -11.522 -5.121 10.317 1.00 95.12 121 THR A N 1
ATOM 912 C CA . THR A 1 121 ? -10.952 -4.011 9.542 1.00 95.12 121 THR A CA 1
ATOM 913 C C . THR A 1 121 ? -9.553 -4.357 9.027 1.00 95.12 121 THR A C 1
ATOM 915 O O . THR A 1 121 ? -9.241 -4.142 7.854 1.00 95.12 121 THR A O 1
ATOM 918 N N . TYR A 1 122 ? -8.689 -4.872 9.908 1.00 95.00 122 TYR A N 1
ATOM 919 C CA . TYR A 1 122 ? -7.311 -5.203 9.564 1.00 95.00 122 TYR A CA 1
ATOM 920 C C . TYR A 1 122 ? -7.246 -6.346 8.557 1.00 95.00 122 TYR A C 1
ATOM 922 O O . TYR A 1 122 ? -6.526 -6.234 7.569 1.00 95.00 122 TYR A O 1
ATOM 930 N N . LYS A 1 123 ? -8.023 -7.410 8.771 1.00 96.25 123 LYS A N 1
ATOM 931 C CA . LYS A 1 123 ? -8.104 -8.552 7.862 1.00 96.25 123 LYS A CA 1
ATOM 932 C C . LYS A 1 123 ? -8.539 -8.116 6.466 1.00 96.25 123 LYS A C 1
ATOM 934 O O . LYS A 1 123 ? -7.842 -8.418 5.504 1.00 96.25 123 LYS A O 1
ATOM 939 N N . PHE A 1 124 ? -9.618 -7.338 6.373 1.00 95.88 124 PHE A N 1
ATOM 940 C CA . PHE A 1 124 ? -10.111 -6.808 5.103 1.00 95.88 124 PHE A CA 1
ATOM 941 C C . PHE A 1 124 ? -9.039 -5.994 4.367 1.00 95.88 124 PHE A C 1
ATOM 943 O O . PHE A 1 124 ? -8.759 -6.243 3.197 1.00 95.88 124 PHE A O 1
ATOM 950 N N . TYR A 1 125 ? -8.391 -5.051 5.058 1.00 95.75 125 TYR A N 1
ATOM 951 C CA . TYR A 1 125 ? -7.378 -4.210 4.422 1.00 95.75 125 TYR A CA 1
ATOM 952 C C . TYR A 1 125 ? -6.100 -4.977 4.060 1.00 95.75 125 TYR A C 1
ATOM 954 O O . TYR A 1 125 ? -5.457 -4.665 3.063 1.00 95.75 125 TYR A O 1
ATOM 962 N N . ASN A 1 126 ? -5.732 -5.987 4.846 1.00 94.44 126 ASN A N 1
ATOM 963 C CA . ASN A 1 126 ? -4.582 -6.839 4.567 1.00 94.44 126 ASN A CA 1
ATOM 964 C C . ASN A 1 126 ? -4.827 -7.760 3.364 1.00 94.44 126 ASN A C 1
ATOM 966 O O . ASN A 1 126 ? -3.915 -7.979 2.576 1.00 94.44 126 ASN A O 1
ATOM 970 N N . ASP A 1 127 ? -6.045 -8.276 3.198 1.00 95.00 127 ASP A N 1
ATOM 971 C CA . ASP A 1 127 ? -6.403 -9.071 2.022 1.00 95.00 127 ASP A CA 1
ATOM 972 C C . ASP A 1 127 ? -6.451 -8.199 0.757 1.00 95.00 127 ASP A C 1
ATOM 974 O O . ASP A 1 127 ? -5.897 -8.590 -0.268 1.00 95.00 127 ASP A O 1
ATOM 978 N N . TYR A 1 128 ? -6.979 -6.972 0.856 1.00 94.69 128 TYR A N 1
ATOM 979 C CA . TYR A 1 128 ? -6.837 -5.965 -0.201 1.00 94.69 128 TYR A CA 1
ATOM 980 C C . TYR A 1 128 ? -5.363 -5.695 -0.541 1.00 94.69 128 TYR A C 1
ATOM 982 O O . TYR A 1 128 ? -4.999 -5.679 -1.711 1.00 94.69 128 TYR A O 1
ATOM 990 N N . ALA A 1 129 ? -4.505 -5.514 0.466 1.00 91.81 129 ALA A N 1
ATOM 991 C CA . ALA A 1 129 ? -3.093 -5.213 0.252 1.00 91.81 129 ALA A CA 1
ATOM 992 C C . ALA A 1 129 ? -2.338 -6.349 -0.450 1.00 91.81 129 ALA A C 1
ATOM 994 O O . ALA A 1 129 ? -1.522 -6.076 -1.326 1.00 91.81 129 ALA A O 1
ATOM 995 N N . LYS A 1 130 ? -2.650 -7.610 -0.121 1.00 90.50 130 LYS A N 1
ATOM 996 C CA . LYS A 1 130 ? -2.106 -8.781 -0.827 1.00 90.50 130 LYS A CA 1
ATOM 997 C C . LYS A 1 130 ? -2.507 -8.786 -2.297 1.00 90.50 130 LYS A C 1
ATOM 999 O O . LYS A 1 130 ? -1.642 -8.927 -3.149 1.00 90.50 130 LYS A O 1
ATOM 1004 N N . ASP A 1 131 ? -3.795 -8.598 -2.585 1.00 88.88 131 ASP A N 1
ATOM 1005 C CA . ASP A 1 131 ? -4.292 -8.542 -3.965 1.00 88.88 131 ASP A CA 1
ATOM 1006 C C . ASP A 1 131 ? -3.706 -7.341 -4.731 1.00 88.88 131 ASP A C 1
ATOM 1008 O O . ASP A 1 131 ? -3.497 -7.407 -5.938 1.00 88.88 131 ASP A O 1
ATOM 1012 N N . ALA A 1 132 ? -3.423 -6.249 -4.020 1.00 87.25 132 ALA A N 1
ATOM 1013 C CA . ALA A 1 132 ? -2.810 -5.038 -4.546 1.00 87.25 132 ALA A CA 1
ATOM 1014 C C . ALA A 1 132 ? -1.274 -5.100 -4.647 1.00 87.25 132 ALA A C 1
ATOM 1016 O O . ALA A 1 132 ? -0.685 -4.148 -5.150 1.00 87.25 132 ALA A O 1
ATOM 1017 N N . GLY A 1 133 ? -0.605 -6.151 -4.158 1.00 87.88 133 GLY A N 1
ATOM 1018 C CA . GLY A 1 133 ? 0.857 -6.272 -4.214 1.00 87.88 133 GLY A CA 1
ATOM 1019 C C . GLY A 1 133 ? 1.613 -5.344 -3.253 1.00 87.88 133 GLY A C 1
ATOM 1020 O O . GLY A 1 133 ? 2.693 -4.848 -3.589 1.00 87.88 133 GLY A O 1
ATOM 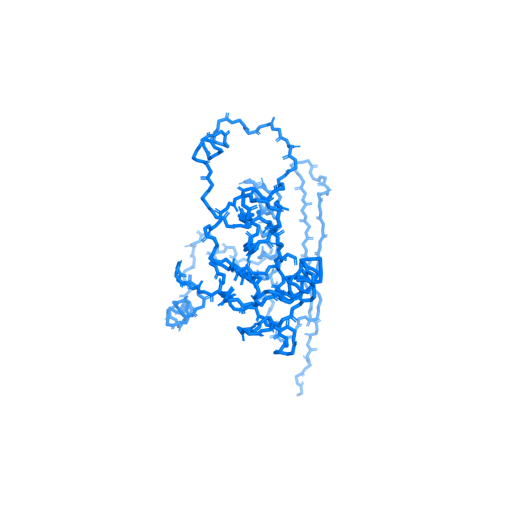1021 N N . PHE A 1 134 ? 1.075 -5.086 -2.052 1.00 89.31 134 PHE A N 1
ATOM 1022 C CA . PHE A 1 134 ? 1.794 -4.403 -0.969 1.00 89.31 134 PHE A CA 1
ATOM 1023 C C . PHE A 1 134 ? 1.526 -4.994 0.428 1.00 89.31 134 PHE A C 1
ATOM 1025 O O . PHE A 1 134 ? 0.684 -5.858 0.639 1.00 89.31 134 PHE A O 1
ATOM 1032 N N . SER A 1 135 ? 2.279 -4.522 1.425 1.00 89.56 135 SER A N 1
ATOM 1033 C CA . SER A 1 135 ? 2.188 -4.965 2.821 1.00 89.56 135 SER A CA 1
ATOM 1034 C C . SER A 1 135 ? 1.728 -3.829 3.722 1.00 89.56 135 SER A C 1
ATOM 1036 O O . SER A 1 135 ? 2.129 -2.677 3.540 1.00 89.56 135 SER A O 1
ATOM 1038 N N . VAL A 1 136 ? 0.913 -4.153 4.724 1.00 91.12 136 VAL A N 1
ATOM 1039 C CA . VAL A 1 136 ? 0.326 -3.181 5.655 1.00 91.12 136 VAL A CA 1
ATOM 1040 C C . VAL A 1 136 ? 1.137 -3.106 6.947 1.00 91.12 136 VAL A C 1
ATOM 1042 O O . VAL A 1 136 ? 1.563 -4.123 7.487 1.00 91.12 136 VAL A O 1
ATOM 1045 N N . LYS A 1 137 ? 1.284 -1.900 7.503 1.00 91.25 137 LYS A N 1
ATOM 1046 C CA . LYS A 1 137 ? 1.685 -1.691 8.904 1.00 91.25 137 LYS A CA 1
ATOM 1047 C C . LYS A 1 137 ? 0.692 -0.791 9.637 1.00 91.25 137 LYS A C 1
ATOM 1049 O O . LYS A 1 137 ? -0.015 0.018 9.031 1.00 91.25 137 LYS A O 1
ATOM 1054 N N . ILE A 1 138 ? 0.654 -0.910 10.962 1.00 92.19 138 ILE A N 1
ATOM 1055 C CA . ILE A 1 138 ? -0.099 0.004 11.826 1.00 92.19 138 ILE A CA 1
ATOM 1056 C C . ILE A 1 138 ? 0.769 1.238 12.064 1.00 92.19 138 ILE A C 1
ATOM 1058 O O . ILE A 1 138 ? 1.894 1.124 12.540 1.00 92.19 138 ILE A O 1
ATOM 1062 N N . SER A 1 139 ? 0.251 2.417 11.726 1.00 90.69 139 SER A N 1
ATOM 1063 C CA . SER A 1 139 ? 1.020 3.662 11.800 1.00 90.69 139 SER A CA 1
ATOM 1064 C C . SER A 1 139 ? 0.728 4.448 13.076 1.00 90.69 139 SER A C 1
ATOM 1066 O O . SER A 1 139 ? 1.643 4.885 13.766 1.00 90.69 139 SER A O 1
ATOM 1068 N N . LYS A 1 140 ? -0.556 4.653 13.403 1.00 91.00 140 LYS A N 1
ATOM 1069 C CA . LYS A 1 140 ? -0.988 5.385 14.605 1.00 91.00 140 LYS A CA 1
ATOM 1070 C C . LYS A 1 140 ? -2.322 4.840 15.115 1.00 91.00 140 LYS A C 1
ATOM 1072 O O . LYS A 1 140 ? -3.178 4.443 14.325 1.00 91.00 140 LYS A O 1
ATOM 1077 N N . GLU A 1 141 ? -2.517 4.903 16.426 1.00 93.69 141 GLU A N 1
ATOM 1078 C CA . GLU A 1 141 ? -3.750 4.519 17.118 1.00 93.69 141 GLU A CA 1
ATOM 1079 C C . GLU A 1 141 ? -4.090 5.581 18.170 1.00 93.69 141 GLU A C 1
ATOM 1081 O O . GLU A 1 141 ? -3.192 6.104 18.831 1.00 93.69 141 GLU A O 1
ATOM 1086 N N . LYS A 1 142 ? -5.374 5.930 18.318 1.00 92.38 142 LYS A N 1
ATOM 1087 C CA . LYS A 1 142 ? -5.846 6.811 19.394 1.00 92.38 142 LYS A CA 1
ATOM 1088 C C . LYS A 1 142 ? -6.907 6.102 20.224 1.00 92.38 142 LYS A C 1
ATOM 1090 O O . LYS A 1 142 ? -7.852 5.521 19.686 1.00 92.38 142 LYS A O 1
ATOM 1095 N N . LYS A 1 143 ? -6.761 6.217 21.542 1.00 92.50 143 LYS A N 1
ATOM 1096 C CA . LYS A 1 143 ? -7.659 5.639 22.542 1.00 92.50 143 LYS A CA 1
ATOM 1097 C C . LYS A 1 143 ? -8.362 6.734 23.330 1.00 92.50 143 LYS A C 1
ATOM 1099 O O . LYS A 1 143 ? -7.786 7.799 23.561 1.00 92.50 143 LYS A O 1
ATOM 1104 N N . LYS A 1 144 ? -9.596 6.476 23.756 1.00 86.81 144 LYS A N 1
ATOM 1105 C CA . LYS A 1 144 ? -10.278 7.310 24.750 1.00 86.81 144 LYS A CA 1
ATOM 1106 C C . LYS A 1 144 ? -9.574 7.128 26.094 1.00 86.81 144 LYS A C 1
ATOM 1108 O O . LYS A 1 144 ? -9.345 5.996 26.515 1.00 86.81 144 LYS A O 1
ATOM 1113 N N . LYS A 1 145 ? -9.251 8.238 26.768 1.00 82.38 145 LYS A N 1
ATOM 1114 C CA . LYS A 1 145 ? -8.505 8.233 28.041 1.00 82.38 145 LYS A CA 1
ATOM 1115 C C . LYS A 1 145 ? -9.207 7.428 29.138 1.00 82.38 145 LYS A C 1
ATOM 1117 O O . LYS A 1 145 ? -8.541 6.765 29.915 1.00 82.38 145 LYS A O 1
ATOM 1122 N N . GLU A 1 146 ? -10.535 7.467 29.167 1.00 80.06 146 GLU A N 1
ATOM 1123 C CA . GLU A 1 146 ? -11.335 6.912 30.266 1.00 80.06 146 GLU A CA 1
ATOM 1124 C C . GLU A 1 146 ? -11.547 5.397 30.180 1.00 80.06 146 GLU A C 1
ATOM 1126 O O . GLU A 1 146 ? -11.624 4.733 31.205 1.00 80.06 146 GLU A O 1
ATOM 1131 N N . LYS A 1 147 ? -11.647 4.840 28.967 1.00 76.94 147 LYS A N 1
ATOM 1132 C CA . LYS A 1 147 ? -12.004 3.423 28.752 1.00 76.94 147 LYS A CA 1
ATOM 1133 C C . LYS A 1 147 ? -10.914 2.600 28.062 1.00 76.94 147 LYS A C 1
ATOM 1135 O O . LYS A 1 147 ? -11.126 1.424 27.797 1.00 76.94 147 LYS A O 1
ATOM 1140 N N . SER A 1 148 ? -9.770 3.206 27.717 1.00 80.12 148 SER A N 1
ATOM 1141 C CA . SER A 1 148 ? -8.720 2.593 26.875 1.00 80.12 148 SER A CA 1
ATOM 1142 C C . SER A 1 148 ? -9.244 2.050 25.530 1.00 80.12 148 SER A C 1
ATOM 1144 O O . SER A 1 148 ? -8.607 1.241 24.857 1.00 80.12 148 SER A O 1
ATOM 1146 N N . GLU A 1 149 ? -10.419 2.516 25.111 1.00 85.56 149 GLU A N 1
ATOM 1147 C CA . GLU A 1 149 ? -11.104 2.056 23.913 1.00 85.56 149 GLU A CA 1
ATOM 1148 C C . GLU A 1 149 ? -10.543 2.790 22.694 1.00 85.56 149 GLU A C 1
ATOM 1150 O O . GLU A 1 149 ? -10.485 4.026 22.664 1.00 85.56 149 GLU A O 1
ATOM 1155 N N . VAL A 1 150 ? -10.103 2.034 21.690 1.00 89.75 150 VAL A N 1
ATOM 1156 C CA . VAL A 1 150 ? -9.586 2.592 20.439 1.00 89.75 150 VAL A CA 1
ATOM 1157 C C . VAL A 1 150 ? -10.744 3.190 19.654 1.00 89.75 150 VAL A C 1
ATOM 1159 O O . VAL A 1 150 ? -11.646 2.472 19.244 1.00 89.75 150 VAL A O 1
ATOM 1162 N N . PHE A 1 151 ? -10.699 4.496 19.399 1.00 91.94 151 PHE A N 1
ATOM 1163 C CA . PHE A 1 151 ? -11.728 5.176 18.604 1.00 91.94 151 PHE A CA 1
ATOM 1164 C C . PHE A 1 151 ? -11.232 5.591 17.217 1.00 91.94 151 PHE A C 1
ATOM 1166 O O . PHE A 1 151 ? -12.025 6.011 16.381 1.00 91.94 151 PHE A O 1
ATOM 1173 N N . TRP A 1 152 ? -9.924 5.527 16.967 1.00 94.50 152 TRP A N 1
ATOM 1174 C CA . TRP A 1 152 ? -9.330 5.910 15.690 1.00 94.50 152 TRP A CA 1
ATOM 1175 C C . TRP A 1 152 ? -8.069 5.090 15.435 1.00 94.50 152 TRP A C 1
ATOM 1177 O O . TRP A 1 152 ? -7.221 4.959 16.325 1.00 94.50 152 TRP A O 1
ATOM 1187 N N . LYS A 1 153 ? -7.917 4.570 14.214 1.00 95.44 153 LYS A N 1
ATOM 1188 C CA . LYS A 1 153 ? -6.747 3.774 13.820 1.00 95.44 153 LYS A CA 1
ATOM 1189 C C . LYS A 1 153 ? -6.355 4.031 12.370 1.00 95.44 153 LYS A C 1
ATOM 1191 O O . LYS A 1 153 ? -7.219 4.210 11.512 1.00 95.44 153 LYS A O 1
ATOM 1196 N N . ARG A 1 154 ? -5.043 4.058 12.110 1.00 95.25 154 ARG A N 1
ATOM 1197 C CA . ARG A 1 154 ? -4.453 4.300 10.787 1.00 95.25 154 ARG A CA 1
ATOM 1198 C C . ARG A 1 154 ? -3.538 3.156 10.363 1.00 95.25 154 ARG A C 1
ATOM 1200 O O . ARG A 1 154 ? -2.528 2.894 11.022 1.00 95.25 154 ARG A O 1
ATOM 1207 N N . TYR A 1 155 ? -3.866 2.566 9.222 1.00 94.50 155 TYR A N 1
ATOM 1208 C CA . TYR A 1 155 ? -3.109 1.542 8.510 1.00 94.50 155 TYR A CA 1
ATOM 1209 C C . TYR A 1 155 ? -2.477 2.154 7.259 1.00 94.50 155 TYR A C 1
ATOM 1211 O O . TYR A 1 155 ? -3.076 3.020 6.624 1.00 94.50 155 TYR A O 1
ATOM 1219 N N . VAL A 1 156 ? -1.262 1.745 6.918 1.00 93.44 156 VAL A N 1
ATOM 1220 C CA . VAL A 1 156 ? -0.452 2.371 5.856 1.00 93.44 156 VAL A CA 1
ATOM 1221 C C . VAL A 1 156 ? 0.357 1.312 5.117 1.00 93.44 156 VAL A C 1
ATOM 1223 O O . VAL A 1 156 ? 0.571 0.221 5.652 1.00 93.44 156 VAL A O 1
ATOM 1226 N N . CYS A 1 157 ? 0.852 1.646 3.926 1.00 91.94 157 CYS A N 1
ATOM 1227 C CA . CYS A 1 157 ? 1.855 0.824 3.252 1.00 91.94 157 CYS A CA 1
ATOM 1228 C C . CYS A 1 157 ? 3.130 0.689 4.108 1.00 91.94 157 CYS A C 1
ATOM 1230 O O . CYS A 1 157 ? 3.569 1.636 4.769 1.00 91.94 157 CYS A O 1
ATOM 1232 N N . PHE A 1 158 ? 3.772 -0.478 4.073 1.00 86.75 158 PHE A N 1
ATOM 1233 C CA . PHE A 1 158 ? 5.035 -0.735 4.762 1.00 86.75 158 PHE A CA 1
ATOM 1234 C C . PHE A 1 158 ? 6.129 0.273 4.370 1.00 86.75 158 PHE A C 1
ATOM 1236 O O . PHE A 1 158 ? 6.858 0.757 5.244 1.00 86.75 158 PHE A O 1
ATOM 1243 N N . LYS A 1 159 ? 6.146 0.686 3.094 1.00 83.31 159 LYS A N 1
ATOM 1244 C CA . LYS A 1 159 ? 7.040 1.713 2.541 1.00 83.31 159 LYS A CA 1
ATOM 1245 C C . LYS A 1 159 ? 6.655 3.167 2.908 1.00 83.31 159 LYS A C 1
ATOM 1247 O O . LYS A 1 159 ? 7.266 4.089 2.375 1.00 83.31 159 LYS A O 1
ATOM 1252 N N . GLU A 1 160 ? 5.677 3.411 3.802 1.00 85.12 160 GLU A N 1
ATOM 1253 C CA . GLU A 1 160 ? 5.391 4.762 4.349 1.00 85.12 160 GLU A CA 1
ATOM 1254 C C . GLU A 1 160 ? 6.616 5.298 5.113 1.00 85.12 160 GLU A C 1
ATOM 1256 O O . GLU A 1 160 ? 7.176 4.595 5.967 1.00 85.12 160 GLU A O 1
ATOM 1261 N N . GLY A 1 161 ? 6.953 6.569 4.874 1.00 75.94 161 GLY A N 1
ATOM 1262 C CA . GLY A 1 161 ? 7.987 7.334 5.575 1.00 75.94 161 GLY A CA 1
ATOM 1263 C C . GLY A 1 161 ? 9.270 7.516 4.767 1.00 75.94 161 GLY A C 1
ATOM 1264 O O . GLY A 1 161 ? 9.401 7.010 3.657 1.00 75.94 161 GLY A O 1
ATOM 1265 N N . GLU A 1 162 ? 10.229 8.233 5.339 1.00 64.75 162 GLU A N 1
ATOM 1266 C CA . GLU A 1 162 ? 11.545 8.454 4.736 1.00 64.75 162 GLU A CA 1
ATOM 1267 C C . GLU A 1 162 ? 12.565 7.464 5.301 1.00 64.75 162 GLU A C 1
ATOM 1269 O O . GLU A 1 162 ? 12.486 7.062 6.469 1.00 64.75 162 GLU A O 1
ATOM 1274 N N . THR A 1 163 ? 13.486 7.018 4.445 1.00 61.94 163 THR A N 1
ATOM 1275 C CA . THR A 1 163 ? 14.614 6.179 4.865 1.00 61.94 163 THR A CA 1
ATOM 1276 C C . THR A 1 163 ? 15.583 7.044 5.661 1.00 61.94 163 THR A C 1
ATOM 1278 O O . THR A 1 163 ? 15.964 8.111 5.187 1.00 61.94 163 THR A O 1
ATOM 1281 N N . ASP A 1 164 ? 15.984 6.579 6.844 1.00 56.84 164 ASP A N 1
ATOM 1282 C CA . ASP A 1 164 ? 16.948 7.276 7.695 1.00 56.84 164 ASP A CA 1
ATOM 1283 C C . ASP A 1 164 ? 18.269 7.498 6.933 1.00 56.84 164 ASP A C 1
ATOM 1285 O O . ASP A 1 164 ? 18.860 6.561 6.384 1.00 56.84 164 ASP A O 1
ATOM 1289 N N . GLU A 1 165 ? 18.727 8.749 6.874 1.00 55.09 165 GLU A N 1
ATOM 1290 C CA . GLU A 1 165 ? 19.947 9.142 6.164 1.00 55.09 165 GLU A CA 1
ATOM 1291 C C . GLU A 1 165 ? 21.199 8.450 6.721 1.00 55.09 165 GLU A C 1
ATOM 1293 O O . GLU A 1 165 ? 22.176 8.243 5.998 1.00 55.09 165 GLU A O 1
ATOM 1298 N N . THR A 1 166 ? 21.166 8.038 7.991 1.00 54.06 166 THR A N 1
ATOM 1299 C CA . THR A 1 166 ? 22.247 7.267 8.619 1.00 54.06 166 THR A CA 1
ATOM 1300 C C . THR A 1 166 ? 22.374 5.859 8.029 1.00 54.06 166 THR A C 1
ATOM 1302 O O . THR A 1 166 ? 23.489 5.360 7.880 1.00 54.06 166 THR A O 1
ATOM 1305 N N . TRP A 1 167 ? 21.263 5.249 7.595 1.00 54.28 167 TRP A N 1
ATOM 1306 C CA . TRP A 1 167 ? 21.247 3.952 6.908 1.00 54.28 167 TRP A CA 1
ATOM 1307 C C . TRP A 1 167 ? 21.824 4.058 5.491 1.00 54.28 167 TRP A C 1
ATOM 1309 O O . TRP A 1 167 ? 22.532 3.160 5.039 1.00 54.28 167 TRP A O 1
ATOM 1319 N N . ARG A 1 168 ? 21.579 5.187 4.806 1.00 50.88 168 ARG A N 1
ATOM 1320 C CA . ARG A 1 168 ? 22.191 5.484 3.498 1.00 50.88 168 ARG A CA 1
ATOM 1321 C C . ARG A 1 168 ? 23.713 5.598 3.602 1.00 50.88 168 ARG A C 1
ATOM 1323 O O . ARG A 1 168 ? 24.405 4.956 2.825 1.00 50.88 168 ARG A O 1
ATOM 1330 N N . LYS A 1 169 ? 24.227 6.322 4.603 1.00 50.81 169 LYS A N 1
ATOM 1331 C CA . LYS A 1 169 ? 25.677 6.527 4.796 1.00 50.81 169 LYS A CA 1
ATOM 1332 C C . LYS A 1 169 ? 26.430 5.257 5.209 1.00 50.81 169 LYS A C 1
ATOM 1334 O O . LYS A 1 169 ? 27.574 5.080 4.812 1.00 50.81 169 LYS A O 1
ATOM 1339 N N . LYS A 1 170 ? 25.797 4.354 5.968 1.00 49.97 170 LYS A N 1
ATOM 1340 C CA . LYS A 1 170 ? 26.411 3.080 6.394 1.00 49.97 170 LYS A CA 1
ATOM 1341 C C . LYS A 1 170 ? 26.594 2.083 5.240 1.00 49.97 170 LYS A C 1
ATOM 1343 O O . LYS A 1 170 ? 27.488 1.244 5.288 1.00 49.97 170 LYS A O 1
ATOM 1348 N N . LYS A 1 171 ? 25.768 2.198 4.192 1.00 47.00 171 LYS A N 1
ATOM 1349 C CA . LYS A 1 171 ? 25.847 1.379 2.973 1.00 47.00 171 LYS A CA 1
ATOM 1350 C C . LYS A 1 171 ? 27.075 1.711 2.118 1.00 47.00 171 LYS A C 1
ATOM 1352 O O . LYS A 1 171 ? 27.607 0.817 1.469 1.00 47.00 171 LYS A O 1
ATOM 1357 N N . ASP A 1 172 ? 27.533 2.961 2.158 1.00 49.69 172 ASP A N 1
ATOM 1358 C CA . ASP A 1 172 ? 28.697 3.412 1.388 1.00 49.69 172 ASP A CA 1
ATOM 1359 C C . ASP A 1 172 ? 30.032 3.018 2.052 1.00 49.69 172 ASP A C 1
ATOM 1361 O O . ASP A 1 172 ? 31.061 2.992 1.383 1.00 49.69 172 ASP A O 1
ATOM 1365 N N . SER A 1 173 ? 30.032 2.685 3.352 1.00 51.69 173 SER A N 1
ATOM 1366 C CA . SER A 1 173 ? 31.258 2.444 4.129 1.00 51.69 173 SER A CA 1
ATOM 1367 C C . SER A 1 173 ? 31.574 0.978 4.456 1.00 51.69 173 SER A C 1
ATOM 1369 O O . SER A 1 173 ? 32.720 0.686 4.781 1.00 51.69 173 SER A O 1
ATOM 1371 N N . GLU A 1 174 ? 30.609 0.052 4.415 1.00 49.00 174 GLU A N 1
ATOM 1372 C CA . GLU A 1 174 ? 30.808 -1.322 4.919 1.00 49.00 174 GLU A CA 1
ATOM 1373 C C . GLU A 1 174 ? 30.172 -2.370 3.985 1.00 49.00 174 GLU A C 1
ATOM 1375 O O . GLU A 1 174 ? 29.100 -2.920 4.225 1.00 49.00 174 GLU A O 1
ATOM 1380 N N . SER A 1 175 ? 30.848 -2.645 2.868 1.00 49.28 175 SER A N 1
ATOM 1381 C CA . SER A 1 175 ? 30.430 -3.567 1.802 1.00 49.28 175 SER A CA 1
ATOM 1382 C C . SER A 1 175 ? 30.688 -5.053 2.098 1.00 49.28 175 SER A C 1
ATOM 1384 O O . SER A 1 175 ? 30.898 -5.838 1.175 1.00 49.28 175 SER A O 1
ATOM 1386 N N . THR A 1 176 ? 30.648 -5.483 3.363 1.00 46.69 176 THR A N 1
ATOM 1387 C CA . THR A 1 176 ? 30.867 -6.904 3.689 1.00 46.69 176 THR A CA 1
ATOM 1388 C C . THR A 1 176 ? 30.065 -7.359 4.899 1.00 46.69 176 THR A C 1
ATOM 1390 O O . THR A 1 176 ? 30.619 -7.730 5.923 1.00 46.69 176 THR A O 1
ATOM 1393 N N . GLN A 1 177 ? 28.740 -7.382 4.781 1.00 43.12 177 GLN A N 1
ATOM 1394 C CA . GLN A 1 177 ? 27.939 -8.375 5.494 1.00 43.12 177 GLN A CA 1
ATOM 1395 C C . GLN A 1 177 ? 26.599 -8.549 4.786 1.00 43.12 177 GLN A C 1
ATOM 1397 O O . GLN A 1 177 ? 25.775 -7.643 4.705 1.00 43.12 177 GLN A O 1
ATOM 1402 N N . ILE A 1 178 ? 26.418 -9.751 4.241 1.00 48.09 178 ILE A N 1
ATOM 1403 C CA . ILE A 1 178 ? 25.175 -10.273 3.676 1.00 48.09 178 ILE A CA 1
ATOM 1404 C C . ILE A 1 178 ? 24.212 -10.503 4.851 1.00 48.09 178 ILE A C 1
ATOM 1406 O O . ILE A 1 178 ? 23.910 -11.627 5.243 1.00 48.09 178 ILE A O 1
ATOM 1410 N N . GLU A 1 179 ? 23.750 -9.422 5.468 1.00 45.69 179 GLU A N 1
ATOM 1411 C CA . GLU A 1 179 ? 22.572 -9.443 6.318 1.00 45.69 179 GLU A CA 1
ATOM 1412 C C . GLU A 1 179 ? 21.397 -9.180 5.381 1.00 45.69 179 GLU A C 1
ATOM 1414 O O . GLU A 1 179 ? 21.210 -8.065 4.905 1.00 45.69 179 GLU A O 1
ATOM 1419 N N . ARG A 1 180 ? 20.706 -10.265 5.005 1.00 38.84 180 ARG A N 1
ATOM 1420 C CA . ARG A 1 180 ? 19.503 -10.329 4.153 1.00 38.84 180 ARG A CA 1
ATOM 1421 C C . ARG A 1 180 ? 18.921 -8.943 3.846 1.00 38.84 180 ARG A C 1
ATOM 1423 O O . ARG A 1 180 ? 18.342 -8.334 4.742 1.00 38.84 180 ARG A O 1
ATOM 1430 N N . GLU A 1 181 ? 19.021 -8.504 2.587 1.00 46.75 181 GLU A N 1
ATOM 1431 C CA . GLU A 1 181 ? 18.487 -7.251 2.013 1.00 46.75 181 GLU A CA 1
ATOM 1432 C C . GLU A 1 181 ? 16.942 -7.137 2.117 1.00 46.75 181 GLU A C 1
ATOM 1434 O O . GLU A 1 181 ? 16.236 -6.843 1.155 1.00 46.75 181 GLU A O 1
ATOM 1439 N N . ARG A 1 182 ? 16.345 -7.391 3.284 1.00 43.16 182 ARG A N 1
ATOM 1440 C CA . ARG A 1 182 ? 14.908 -7.271 3.517 1.00 43.16 182 ARG A CA 1
ATOM 1441 C C . ARG A 1 182 ? 14.558 -5.803 3.760 1.00 43.16 182 ARG A C 1
ATOM 1443 O O . ARG A 1 182 ? 14.431 -5.350 4.891 1.00 43.16 182 ARG A O 1
ATOM 1450 N N . GLY A 1 183 ? 14.375 -5.080 2.657 1.00 46.59 183 GLY A N 1
ATOM 1451 C CA . GLY A 1 183 ? 13.215 -4.200 2.478 1.00 46.59 183 GLY A CA 1
ATOM 1452 C C . GLY A 1 183 ? 13.106 -2.950 3.355 1.00 46.59 183 GLY A C 1
ATOM 1453 O O . GLY A 1 183 ? 11.997 -2.609 3.753 1.00 46.59 183 GLY A O 1
ATOM 1454 N N . ASN A 1 184 ? 14.205 -2.249 3.647 1.00 52.06 184 ASN A N 1
ATOM 1455 C CA . ASN A 1 184 ? 14.175 -1.027 4.469 1.00 52.06 184 ASN A CA 1
ATOM 1456 C C . ASN A 1 184 ? 14.319 0.298 3.697 1.00 52.06 184 ASN A C 1
ATOM 1458 O O . ASN A 1 184 ? 14.504 1.342 4.321 1.00 52.06 184 ASN A O 1
ATOM 1462 N N . VAL A 1 185 ? 14.198 0.307 2.364 1.00 61.59 185 VAL A N 1
ATOM 1463 C CA . VAL A 1 185 ? 14.046 1.579 1.636 1.00 61.59 185 VAL A CA 1
ATOM 1464 C C . VAL A 1 185 ? 12.580 1.993 1.720 1.00 61.59 185 VAL A C 1
ATOM 1466 O O . VAL A 1 185 ? 11.705 1.392 1.100 1.00 61.59 185 VAL A O 1
ATOM 1469 N N . ARG A 1 186 ? 12.301 2.998 2.549 1.00 72.00 186 ARG A N 1
ATOM 1470 C CA . ARG A 1 186 ? 10.998 3.660 2.588 1.00 72.00 186 ARG A CA 1
ATOM 1471 C C . ARG A 1 186 ? 10.934 4.681 1.454 1.00 72.00 186 ARG A C 1
ATOM 1473 O O . ARG A 1 186 ? 11.874 5.454 1.265 1.00 72.00 186 ARG A O 1
ATOM 1480 N N . GLU A 1 187 ? 9.824 4.670 0.725 1.00 75.19 187 GLU A N 1
ATOM 1481 C CA . GLU A 1 187 ? 9.617 5.425 -0.523 1.00 75.19 187 GLU A CA 1
ATOM 1482 C C . GLU A 1 187 ? 8.594 6.557 -0.338 1.00 75.19 187 GLU A C 1
ATOM 1484 O O . GLU A 1 187 ? 7.961 7.013 -1.286 1.00 75.19 187 GLU A O 1
ATOM 1489 N N . ASN A 1 188 ? 8.395 6.993 0.912 1.00 82.94 188 ASN A N 1
ATOM 1490 C CA . ASN A 1 188 ? 7.430 8.021 1.296 1.00 82.94 188 ASN A CA 1
ATOM 1491 C C . ASN A 1 188 ? 5.999 7.746 0.791 1.00 82.94 188 ASN A C 1
ATOM 1493 O O . ASN A 1 188 ? 5.263 8.650 0.395 1.00 82.94 188 ASN A O 1
ATOM 1497 N N . CYS A 1 189 ? 5.600 6.470 0.818 1.00 87.56 189 CYS A N 1
ATOM 1498 C CA . CYS A 1 189 ? 4.300 6.041 0.314 1.00 87.56 189 CYS A CA 1
ATOM 1499 C C . CYS A 1 189 ? 3.140 6.680 1.083 1.00 87.56 189 CYS A C 1
ATOM 1501 O O . CYS A 1 189 ? 3.093 6.611 2.313 1.00 87.56 189 CYS A O 1
ATOM 1503 N N . LYS A 1 190 ? 2.170 7.239 0.348 1.00 89.00 190 LYS A N 1
ATOM 1504 C CA . LYS A 1 190 ? 1.003 7.943 0.908 1.00 89.00 190 LYS A CA 1
ATOM 1505 C C . LYS A 1 190 ? -0.247 7.067 1.069 1.00 89.00 190 LYS A C 1
ATOM 1507 O O . LYS A 1 190 ? -1.170 7.486 1.778 1.00 89.00 190 LYS A O 1
ATOM 1512 N N . ALA A 1 191 ? -0.257 5.867 0.483 1.00 92.94 191 ALA A N 1
ATOM 1513 C CA . ALA A 1 191 ? -1.342 4.896 0.606 1.00 92.94 191 ALA A CA 1
ATOM 1514 C C . ALA A 1 191 ? -1.683 4.594 2.073 1.00 92.94 191 ALA A C 1
ATOM 1516 O O . ALA A 1 191 ? -0.818 4.208 2.876 1.00 92.94 191 ALA A O 1
ATOM 1517 N N . LYS A 1 192 ? -2.956 4.790 2.436 1.00 94.56 192 LYS A N 1
ATOM 1518 C CA . LYS A 1 192 ? -3.423 4.660 3.822 1.00 94.56 192 LYS A CA 1
ATOM 1519 C C . LYS A 1 192 ? -4.915 4.377 3.928 1.00 94.56 192 LYS A C 1
ATOM 1521 O O . LYS A 1 192 ? -5.718 4.894 3.158 1.00 94.56 192 LYS A O 1
ATOM 1526 N N . LEU A 1 193 ? -5.282 3.675 4.994 1.00 96.75 193 LEU A N 1
ATOM 1527 C CA . LEU A 1 193 ? -6.652 3.472 5.445 1.00 96.75 193 LEU A CA 1
ATOM 1528 C C . LEU A 1 193 ? -6.796 3.998 6.874 1.00 96.75 193 LEU A C 1
ATOM 1530 O O . LEU A 1 193 ? -6.006 3.672 7.760 1.00 96.75 193 LEU A O 1
ATOM 1534 N N . THR A 1 194 ? -7.804 4.828 7.112 1.00 96.62 194 THR A N 1
ATOM 1535 C CA . THR A 1 194 ? -8.121 5.366 8.436 1.00 96.62 194 THR A CA 1
ATOM 1536 C C . THR A 1 194 ? -9.556 5.036 8.804 1.00 96.62 194 THR A C 1
ATOM 1538 O O . THR A 1 194 ? -10.475 5.371 8.056 1.00 96.62 194 THR A O 1
ATOM 1541 N N . VAL A 1 195 ? -9.738 4.443 9.983 1.00 97.19 195 VAL A N 1
ATOM 1542 C CA . VAL A 1 195 ? -11.051 4.099 10.540 1.00 97.19 195 VAL A CA 1
ATOM 1543 C C . VAL A 1 195 ? -11.337 4.866 11.823 1.00 97.19 195 VAL A C 1
ATOM 1545 O O . VAL A 1 195 ? -10.416 5.205 12.574 1.00 97.19 195 VAL A O 1
ATOM 1548 N N . VAL A 1 196 ? -12.619 5.141 12.062 1.00 96.50 196 VAL A N 1
ATOM 1549 C CA . VAL A 1 196 ? -13.131 5.836 13.248 1.00 96.50 196 VAL A CA 1
ATOM 1550 C C . VAL A 1 196 ? -14.296 5.057 13.831 1.00 96.50 196 VAL A C 1
ATOM 1552 O O . VAL A 1 196 ? -15.144 4.579 13.089 1.00 96.50 196 VAL A O 1
ATOM 1555 N N . TYR A 1 197 ? -14.334 4.938 15.152 1.00 95.19 197 TYR A N 1
ATOM 1556 C CA . TYR A 1 197 ? -15.448 4.327 15.860 1.00 95.19 197 TYR A CA 1
ATOM 1557 C C . TYR A 1 197 ? -16.603 5.323 16.000 1.00 95.19 197 TYR A C 1
ATOM 1559 O O . TYR A 1 197 ? -16.408 6.407 16.556 1.00 95.19 197 TYR A O 1
ATOM 1567 N N . ASP A 1 198 ? -17.788 4.960 15.513 1.00 93.06 198 ASP A N 1
ATOM 1568 C CA . ASP A 1 198 ? -18.992 5.806 15.550 1.00 93.06 198 ASP A CA 1
ATOM 1569 C C . ASP A 1 198 ? -19.864 5.594 16.803 1.00 93.06 198 ASP A C 1
ATOM 1571 O O . ASP A 1 198 ? -20.824 6.329 17.024 1.00 93.06 198 ASP A O 1
ATOM 1575 N N . GLY A 1 199 ? -19.508 4.625 17.650 1.00 90.19 199 GLY A N 1
ATOM 1576 C CA . GLY A 1 199 ? -20.305 4.202 18.803 1.00 90.19 199 GLY A CA 1
ATOM 1577 C C . GLY A 1 199 ? -20.807 2.763 18.694 1.00 90.19 199 GLY A C 1
ATOM 1578 O O . GLY A 1 199 ? -21.044 2.145 19.731 1.00 90.19 199 GLY A O 1
ATOM 1579 N N . PHE A 1 200 ? -20.885 2.222 17.475 1.00 92.12 200 PHE A N 1
ATOM 1580 C CA . PHE A 1 200 ? -21.328 0.858 17.184 1.00 92.12 200 PHE A CA 1
ATOM 1581 C C . PHE A 1 200 ? -20.322 0.082 16.327 1.00 92.12 200 PHE A C 1
ATOM 1583 O O . PHE A 1 200 ? -20.086 -1.096 16.579 1.00 92.12 200 PHE A O 1
ATOM 1590 N N . ASN A 1 201 ? -19.724 0.730 15.325 1.00 96.00 201 ASN A N 1
ATOM 1591 C CA . ASN A 1 201 ? -18.835 0.118 14.345 1.00 96.00 201 ASN A CA 1
ATOM 1592 C C . ASN A 1 201 ? -17.599 0.990 14.070 1.00 96.00 201 ASN A C 1
ATOM 1594 O O . ASN A 1 201 ? -17.567 2.196 14.318 1.00 96.00 201 ASN A O 1
ATOM 1598 N N . PHE A 1 202 ? -16.570 0.369 13.499 1.00 96.31 202 PHE A N 1
ATOM 1599 C CA . PHE A 1 202 ? -15.417 1.043 12.912 1.00 96.31 202 PHE A CA 1
ATOM 1600 C C . PHE A 1 202 ? -15.703 1.387 11.455 1.00 96.31 202 PHE A C 1
ATOM 1602 O O . PHE A 1 202 ? -15.748 0.509 10.598 1.00 96.31 202 PHE A O 1
ATOM 1609 N N . VAL A 1 203 ? -15.866 2.674 11.172 1.00 96.88 203 VAL A N 1
ATOM 1610 C CA . VAL A 1 203 ? -16.212 3.193 9.849 1.00 96.88 203 VAL A CA 1
ATOM 1611 C C . VAL A 1 203 ? -14.971 3.746 9.154 1.00 96.88 203 VAL A C 1
ATOM 1613 O O . VAL A 1 203 ? -14.192 4.504 9.742 1.00 96.88 203 VAL A O 1
ATOM 1616 N N . VAL A 1 204 ? -14.782 3.396 7.882 1.00 97.25 204 VAL A N 1
ATOM 1617 C CA . VAL A 1 204 ? -13.724 3.947 7.030 1.00 97.25 204 VAL A CA 1
ATOM 1618 C C . VAL A 1 204 ? -13.975 5.433 6.804 1.00 97.25 204 VAL A C 1
ATOM 1620 O O . VAL A 1 204 ? -14.921 5.829 6.127 1.00 97.25 204 VAL A O 1
ATOM 1623 N N . LYS A 1 205 ? -13.085 6.266 7.347 1.00 96.06 205 LYS A N 1
ATOM 1624 C CA . LYS A 1 205 ? -13.115 7.723 7.178 1.00 96.06 205 LYS A CA 1
ATOM 1625 C C . LYS A 1 205 ? -12.300 8.179 5.975 1.00 96.06 205 LYS A C 1
ATOM 1627 O O . LYS A 1 205 ? -12.665 9.141 5.308 1.00 96.06 205 LYS A O 1
ATOM 1632 N N . THR A 1 206 ? -11.156 7.548 5.735 1.00 95.00 206 THR A N 1
ATOM 1633 C CA . THR A 1 206 ? -10.253 7.945 4.651 1.00 95.00 206 THR A CA 1
ATOM 1634 C C . THR A 1 206 ? -9.577 6.719 4.081 1.00 95.00 206 THR A C 1
ATOM 1636 O O . THR A 1 206 ? -9.001 5.931 4.830 1.00 95.00 206 THR A O 1
ATOM 1639 N N . PHE A 1 207 ? -9.610 6.610 2.762 1.00 95.25 207 PHE A N 1
ATOM 1640 C CA . PHE A 1 207 ? -8.872 5.627 1.993 1.00 95.25 207 PHE A CA 1
ATOM 1641 C C . PHE A 1 207 ? -8.112 6.371 0.892 1.00 95.25 207 PHE A C 1
ATOM 1643 O O . PHE A 1 207 ? -8.707 7.167 0.173 1.00 95.25 207 PHE A O 1
ATOM 1650 N N . ILE A 1 208 ? -6.795 6.176 0.839 1.00 92.88 208 ILE A N 1
ATOM 1651 C CA . ILE A 1 208 ? -5.930 6.644 -0.246 1.00 92.88 208 ILE A CA 1
ATOM 1652 C C . ILE A 1 208 ? -5.366 5.396 -0.905 1.00 92.88 208 ILE A C 1
ATOM 1654 O O . ILE A 1 208 ? -4.608 4.663 -0.266 1.00 92.88 208 ILE A O 1
ATOM 1658 N N . GLU A 1 209 ? -5.773 5.185 -2.150 1.00 92.69 209 GLU A N 1
ATOM 1659 C CA . GLU A 1 209 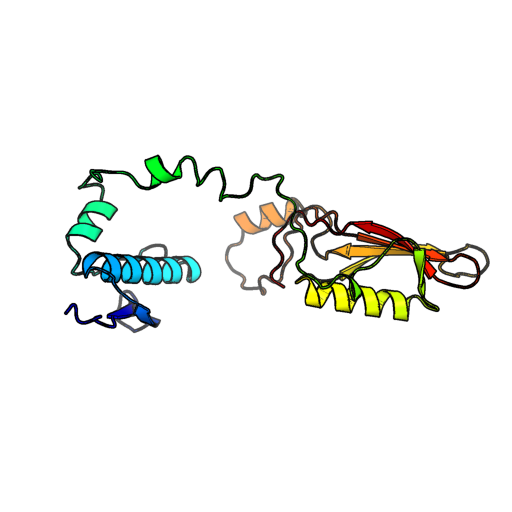? -5.394 4.042 -2.981 1.00 92.69 209 GLU A CA 1
ATOM 1660 C C . GLU A 1 209 ? -4.032 4.242 -3.660 1.00 92.69 209 GLU A C 1
ATOM 1662 O O . GLU A 1 209 ? -3.334 3.274 -3.926 1.00 92.69 209 GLU A O 1
ATOM 1667 N N . GLU A 1 210 ? -3.634 5.491 -3.894 1.00 90.62 210 GLU A N 1
ATOM 1668 C CA . GLU A 1 210 ? -2.420 5.855 -4.626 1.00 90.62 210 GLU A CA 1
ATOM 1669 C C . GLU A 1 210 ? -1.126 5.503 -3.873 1.00 90.62 210 GLU A C 1
ATOM 1671 O O . GLU A 1 210 ? -0.910 5.898 -2.716 1.00 90.62 210 GLU A O 1
ATOM 1676 N N . HIS A 1 211 ? -0.219 4.825 -4.576 1.00 88.38 211 HIS A N 1
ATOM 1677 C CA . HIS A 1 211 ? 1.141 4.532 -4.134 1.00 88.38 211 HIS A CA 1
ATOM 1678 C C . HIS A 1 211 ? 2.166 5.388 -4.884 1.00 88.38 211 HIS A C 1
ATOM 1680 O O . HIS A 1 211 ? 1.997 5.698 -6.054 1.00 88.38 211 HIS A O 1
ATOM 1686 N N . THR A 1 212 ? 3.264 5.746 -4.219 1.00 85.06 212 THR A N 1
ATOM 1687 C CA . THR A 1 212 ? 4.404 6.468 -4.830 1.00 85.06 212 THR A CA 1
ATOM 1688 C C . THR A 1 212 ? 5.475 5.519 -5.364 1.00 85.06 212 THR A C 1
ATOM 1690 O O . THR A 1 212 ? 6.589 5.933 -5.665 1.00 85.06 212 THR A O 1
ATOM 1693 N N . HIS A 1 213 ? 5.162 4.227 -5.395 1.00 81.19 213 HIS A N 1
ATOM 1694 C CA . HIS A 1 213 ? 6.081 3.175 -5.766 1.00 81.19 213 HIS A CA 1
ATOM 1695 C C . HIS A 1 213 ? 5.344 2.065 -6.495 1.00 81.19 213 HIS A C 1
ATOM 1697 O O . HIS A 1 213 ? 4.170 1.814 -6.197 1.00 81.19 213 HIS A O 1
ATOM 1703 N N . PRO A 1 214 ? 6.048 1.321 -7.351 1.00 79.88 214 PRO A N 1
ATOM 1704 C CA . PRO A 1 214 ? 5.459 0.160 -7.967 1.00 79.88 214 PRO A CA 1
ATOM 1705 C C . PRO A 1 214 ? 5.065 -0.944 -6.978 1.00 79.88 214 PRO A C 1
ATOM 1707 O O . PRO A 1 214 ? 5.650 -1.092 -5.895 1.00 79.88 214 PRO A O 1
ATOM 1710 N N . LEU A 1 215 ? 4.079 -1.741 -7.378 1.00 78.94 215 LEU A N 1
ATOM 1711 C CA . LEU A 1 215 ? 3.419 -2.750 -6.556 1.00 78.94 215 LEU A CA 1
ATOM 1712 C C . LEU A 1 215 ? 3.756 -4.151 -7.068 1.00 78.94 215 LEU A C 1
ATOM 1714 O O . LEU A 1 215 ? 3.201 -4.592 -8.071 1.00 78.94 215 LEU A O 1
ATOM 1718 N N . TYR A 1 216 ? 4.690 -4.823 -6.396 1.00 73.25 216 TYR A N 1
ATOM 1719 C CA . TYR A 1 216 ? 5.187 -6.147 -6.793 1.00 73.25 216 TYR A CA 1
ATOM 1720 C C . TYR A 1 216 ? 5.461 -7.080 -5.597 1.00 73.25 216 TYR A C 1
ATOM 1722 O O . TYR A 1 216 ? 6.274 -7.994 -5.731 1.00 73.25 216 TYR A O 1
ATOM 1730 N N . ILE A 1 217 ? 4.896 -6.798 -4.409 1.00 59.78 217 ILE A N 1
ATOM 1731 C CA . ILE A 1 217 ? 5.060 -7.690 -3.238 1.00 59.78 217 ILE A CA 1
ATOM 1732 C C . ILE A 1 217 ? 4.462 -9.063 -3.526 1.00 59.78 217 ILE A C 1
ATOM 1734 O O . ILE A 1 217 ? 3.354 -9.096 -4.104 1.00 59.78 217 ILE A O 1
#

Organism: Prunus armeniaca (NCBI:txid36596)

Secondary structure (DSSP, 8-state):
-----EEEEEEEEE-TTS-EEEEEEEEEEES--HHHHHHHHHHHHHHHHHHTT--S-----S-HHHHHHHTTSS--SS-HHHHSHHHHHHHS--TTPPBPP---TTTS--TT-EESSHHHHHHHHHHHHHHTT--EEEEEEEE-TTT--EEEEEEEETT-SBPPHHHHHHHHH-------------B----EEEEEE-SSSEEEEEEE--BSS----

Foldseek 3Di:
DDDWDWDKAKDWDADPVRHTPDIDMDTRDTDDDPLRNQLVNVVVVVVVCVVVVVPDDDDDGPNVVSVCVVVVVDDDPDDVCVVCVVVVVVVDDDLQDWDFFPDDPVLDDDFFDWAQDPVRVCVSVQVVQVSRQFGKDWDDWDADPPPRHTFKTKIFTPLADAQPVVVVVVCVPDVDDPPDPPDRHRQNFPFMWMWGHPPRTTGTHDGDRITSDDRHD

Sequence (217 aa):
MAQSQRGGVAWVLRDNFGLLIGAGGEGGLHGSSTLMVEALANRAALMVCYHMRCWDVVVESDAQQCLAMLNGEREPNANIGGVMANALDEWMPSKDEFYIPQVRDEKKPKAGLAFKSLDETYKFYNDYAKDAGFSVKISKEKKKKEKSEVFWKRYVCFKEGETDETWRKKKDSESTQIERERGNVRENCKAKLTVVYDGFNFVVKTFIEEHTHPLYI